Protein AF-0000000083341062 (afdb_homodimer)

Nearest PDB structures (foldseek):
  8xr6-assembly1_q  TM=6.909E-01  e=2.477E+00  Chroomonas placoidea
  6fl9-assembly1_B  TM=4.651E-01  e=2.347E+00  endosymbiont of Tevnia jerichonana (vent Tica)
  8a1g-assembly2_B  TM=2.503E-01  e=4.484E+00  Homo sapiens
  8xr6-assembly1_q  TM=6.766E-01  e=1.825E+00  Chroomonas placoidea
  6fl9-assembly1_B  TM=4.646E-01  e=1.639E+00  endosymbiont of Tevnia jerichonana (vent Tica)

pLDDT: mean 86.74, std 18.32, range [35.36, 98.95]

Radius of gyration: 26.32 Å; Cα contacts (8 Å, |Δi|>4): 308; chains: 2; bounding box: 122×62×76 Å

Organism: NCBI:txid2580412

Solvent-accessible surface area (backbone atoms only — not comparable to full-atom values): 16718 Å² total; per-residue (Å²): 134,85,78,77,78,74,78,76,78,78,79,75,76,75,71,75,74,72,68,75,63,75,76,78,79,83,38,45,75,38,64,28,53,69,67,57,46,50,54,55,51,50,51,53,54,50,49,55,51,32,52,46,40,30,51,50,12,34,77,69,63,34,35,66,49,23,21,66,40,24,46,71,50,7,58,77,48,58,74,70,61,49,72,72,57,55,72,60,50,53,67,70,54,66,49,45,51,58,50,47,18,42,49,28,32,48,47,16,51,42,24,69,76,66,57,45,38,68,58,46,53,52,52,50,49,56,46,48,52,50,54,52,53,50,63,60,45,41,42,83,38,69,52,76,79,76,132,133,85,77,77,78,75,78,77,76,76,78,77,76,74,71,75,75,71,68,75,64,76,76,76,80,82,39,46,75,38,65,28,53,68,65,56,45,50,53,56,51,51,50,52,54,49,48,54,51,32,54,46,40,31,51,51,13,34,77,69,64,33,34,65,49,23,21,66,41,25,46,71,51,6,57,78,47,57,73,71,63,51,71,72,59,56,72,61,51,54,67,69,54,66,48,46,50,56,50,46,17,41,50,28,31,49,46,17,50,43,25,71,74,66,56,45,37,68,58,46,53,51,53,52,49,57,47,48,50,49,55,50,53,48,63,60,45,42,42,84,37,67,52,78,80,77,131

Secondary structure (DSSP, 8-state):
--------------------------SEEEEE-HHHHHHHHHHHHHHHHHHHHHHHHHHTT-HHHHHHHHGGGSGGGGGGS-HHHHHHS-HHHHHHHHHHHHHHHHHHHHHHHT--HHHHHHHHHHHHHHHHHHHHHEEEEEPP---/--------------------------SEEEEE-HHHHHHHHHHHHHHHHHHHHHHHHHHTT-HHHHHHHHGGGSGGGGGGS-HHHHHHS-HHHHHHHHHHHHHHHHHHHHHHHT--HHHHHHHHHHHHHHHHHHHHHEEEEEPP---

Structure (mmCIF, N/CA/C/O backbone):
data_AF-0000000083341062-model_v1
#
loop_
_entity.id
_entity.type
_entity.pdbx_description
1 polymer 'Cytochrome C'
#
loop_
_atom_site.group_PDB
_atom_site.id
_atom_site.type_symbol
_atom_site.label_atom_id
_atom_site.label_alt_id
_atom_site.label_comp_id
_atom_site.label_asym_id
_atom_site.label_entity_id
_atom_site.label_seq_id
_atom_site.pdbx_PDB_ins_code
_atom_site.Cartn_x
_atom_site.Cartn_y
_atom_site.Cartn_z
_atom_site.occupancy
_atom_site.B_iso_or_equiv
_atom_site.auth_seq_id
_atom_site.auth_comp_id
_atom_site.auth_asym_id
_atom_site.auth_atom_id
_atom_site.pdbx_PDB_model_num
ATOM 1 N N . MET A 1 1 ? -61.602 -2.248 48.591 1 35.36 1 MET A N 1
ATOM 2 C CA . MET A 1 1 ? -60.917 -2.496 47.326 1 35.36 1 MET A CA 1
ATOM 3 C C . MET A 1 1 ? -59.828 -1.457 47.084 1 35.36 1 MET A C 1
ATOM 5 O O . MET A 1 1 ? -60.108 -0.358 46.603 1 35.36 1 MET A O 1
ATOM 9 N N . LYS A 1 2 ? -58.868 -1.298 48.105 1 44.92 2 LYS A N 1
ATOM 10 C CA . LYS A 1 2 ? -57.677 -0.453 48.094 1 44.92 2 LYS A CA 1
ATOM 11 C C . LYS A 1 2 ? -56.82 -0.727 46.861 1 44.92 2 LYS A C 1
ATOM 13 O O . LYS A 1 2 ? -56.387 -1.86 46.639 1 44.92 2 LYS A O 1
ATOM 18 N N . GLN A 1 3 ? -57.133 -0.094 45.701 1 47.77 3 GLN A N 1
ATOM 19 C CA . GLN A 1 3 ? -56.419 -0.087 44.429 1 47.77 3 GLN A CA 1
ATOM 20 C C . GLN A 1 3 ? -54.944 0.25 44.628 1 47.77 3 GLN A C 1
ATOM 22 O O . GLN A 1 3 ? -54.606 1.361 45.041 1 47.77 3 GLN A O 1
ATOM 27 N N . SER A 1 4 ? -54.116 -0.632 45.089 1 50.97 4 SER A N 1
ATOM 28 C CA . SER A 1 4 ? -52.662 -0.511 45.136 1 50.97 4 SER A CA 1
ATOM 29 C C . SER A 1 4 ? -52.095 -0.124 43.774 1 50.97 4 SER A C 1
ATOM 31 O O . SER A 1 4 ? -52.311 -0.826 42.784 1 50.97 4 SER A O 1
ATOM 33 N N . ILE A 1 5 ? -51.999 1.129 43.386 1 53 5 ILE A N 1
ATOM 34 C CA . ILE A 1 5 ? -51.347 1.722 42.223 1 53 5 ILE A CA 1
ATOM 35 C C . ILE A 1 5 ? -49.886 1.281 42.17 1 53 5 ILE A C 1
ATOM 37 O O . ILE A 1 5 ? -49.117 1.545 43.097 1 53 5 ILE A O 1
ATOM 41 N N . TYR A 1 6 ? -49.598 0.107 41.66 1 49.79 6 TYR A N 1
ATOM 42 C CA . TYR A 1 6 ? -48.23 -0.312 41.373 1 49.79 6 TYR A CA 1
ATOM 43 C C . TYR A 1 6 ? -47.556 0.653 40.405 1 49.79 6 TYR A C 1
ATOM 45 O O . TYR A 1 6 ? -48.046 0.872 39.295 1 49.79 6 TYR A O 1
ATOM 53 N N . VAL A 1 7 ? -46.908 1.707 40.844 1 49.85 7 VAL A N 1
ATOM 54 C CA . VAL A 1 7 ? -46.044 2.587 40.064 1 49.85 7 VAL A CA 1
ATOM 55 C C . VAL A 1 7 ? -44.988 1.761 39.334 1 49.85 7 VAL A C 1
ATOM 57 O O . VAL A 1 7 ? -44.162 1.099 39.967 1 49.85 7 VAL A O 1
ATOM 60 N N . VAL A 1 8 ? -45.3 1.179 38.192 1 48.79 8 VAL A N 1
ATOM 61 C CA . VAL A 1 8 ? -44.349 0.578 37.263 1 48.79 8 VAL A CA 1
ATOM 62 C C . VAL A 1 8 ? -43.226 1.567 36.961 1 48.79 8 VAL A C 1
ATOM 64 O O . VAL A 1 8 ? -43.467 2.639 36.4 1 48.79 8 VAL A O 1
ATOM 67 N N . LEU A 1 9 ? -42.206 1.657 37.766 1 49.23 9 LEU A N 1
ATOM 68 C CA . LEU A 1 9 ? -40.962 2.36 37.471 1 49.23 9 LEU A CA 1
ATOM 69 C C . LEU A 1 9 ? -40.404 1.933 36.118 1 49.23 9 LEU A C 1
ATOM 71 O O . LEU A 1 9 ? -40.039 0.77 35.931 1 49.23 9 LEU A O 1
ATOM 75 N N . CYS A 1 10 ? -40.832 2.509 35.004 1 49.77 10 CYS A N 1
ATOM 76 C CA . CYS A 1 10 ? -40.224 2.385 33.684 1 49.77 10 CYS A CA 1
ATOM 77 C C . CYS A 1 10 ? -38.737 2.714 33.735 1 49.77 10 CYS A C 1
ATOM 79 O O . CYS A 1 10 ? -38.359 3.871 33.931 1 49.77 10 CYS A O 1
ATOM 81 N N . PHE A 1 11 ? -37.882 1.795 34.264 1 48.41 11 PHE A N 1
ATOM 82 C CA . PHE A 1 11 ? -36.438 1.921 34.109 1 48.41 11 PHE A CA 1
ATOM 83 C C . PHE A 1 11 ? -36.073 2.219 32.659 1 48.41 11 PHE A C 1
ATOM 85 O O . PHE A 1 11 ? -36.201 1.354 31.791 1 48.41 11 PHE A O 1
ATOM 92 N N . LEU A 1 12 ? -36.189 3.49 32.19 1 46.86 12 LEU A N 1
ATOM 93 C CA . LEU A 1 12 ? -35.604 3.95 30.935 1 46.86 12 LEU A CA 1
ATOM 94 C C . LEU A 1 12 ? -34.133 3.558 30.845 1 46.86 12 LEU A C 1
ATOM 96 O O . LEU A 1 12 ? -33.302 4.073 31.596 1 46.86 12 LEU A O 1
ATOM 100 N N . LEU A 1 13 ? -33.763 2.277 30.51 1 48.73 13 LEU A N 1
ATOM 101 C CA . LEU A 1 13 ? -32.415 1.882 30.118 1 48.73 13 LEU A CA 1
ATOM 102 C C . LEU A 1 13 ? -31.827 2.872 29.118 1 48.73 13 LEU A C 1
ATOM 104 O O . LEU A 1 13 ? -32.256 2.924 27.963 1 48.73 13 LEU A O 1
ATOM 108 N N . LEU A 1 14 ? -31.411 4.05 29.606 1 48.53 14 LEU A N 1
ATOM 109 C CA . LEU A 1 14 ? -30.593 4.902 28.751 1 48.53 14 LEU A CA 1
ATOM 110 C C . LEU A 1 14 ? -29.443 4.112 28.136 1 48.53 14 LEU A C 1
ATOM 112 O O . LEU A 1 14 ? -28.556 3.64 28.851 1 48.53 14 LEU A O 1
ATOM 116 N N . VAL A 1 15 ? -29.579 3.451 26.983 1 49.56 15 VAL A N 1
ATOM 117 C CA . VAL A 1 15 ? -28.519 2.883 26.158 1 49.56 15 VAL A CA 1
ATOM 118 C C . VAL A 1 15 ? -27.436 3.931 25.912 1 49.56 15 VAL A C 1
ATOM 120 O O . VAL A 1 15 ? -27.711 4.998 25.358 1 49.56 15 VAL A O 1
ATOM 123 N N . PRO A 1 16 ? -26.396 3.975 26.739 1 49.7 16 PRO A N 1
ATOM 124 C CA . PRO A 1 16 ? -25.32 4.879 26.327 1 49.7 16 PRO A CA 1
ATOM 125 C C . PRO A 1 16 ? -25.004 4.779 24.836 1 49.7 16 PRO A C 1
ATOM 127 O O . PRO A 1 16 ? -24.914 3.675 24.293 1 49.7 16 PRO A O 1
ATOM 130 N N . THR A 1 17 ? -25.436 5.613 24.01 1 44.47 17 THR A N 1
ATOM 131 C CA . THR A 1 17 ? -24.873 5.733 22.67 1 44.47 17 THR A CA 1
ATOM 132 C C . THR A 1 17 ? -23.348 5.737 22.722 1 44.47 17 THR A C 1
ATOM 134 O O . THR A 1 17 ? -22.746 6.594 23.372 1 44.47 17 THR A O 1
ATOM 137 N N . SER A 1 18 ? -22.686 4.611 22.84 1 41.12 18 SER A N 1
ATOM 138 C CA . SER A 1 18 ? -21.25 4.551 22.587 1 41.12 18 SER A CA 1
ATOM 139 C C . SER A 1 18 ? -20.857 5.444 21.415 1 41.12 18 SER A C 1
ATOM 141 O O . SER A 1 18 ? -21.18 5.144 20.264 1 41.12 18 SER A O 1
ATOM 143 N N . GLN A 1 19 ? -20.927 6.672 21.497 1 41.04 19 GLN A N 1
ATOM 144 C CA . GLN A 1 19 ? -20.197 7.396 20.462 1 41.04 19 GLN A CA 1
ATOM 145 C C . GLN A 1 19 ? -18.888 6.693 20.117 1 41.04 19 GLN A C 1
ATOM 147 O O . GLN A 1 19 ? -18.106 6.353 21.007 1 41.04 19 GLN A O 1
ATOM 152 N N . ALA A 1 20 ? -18.918 5.788 19.24 1 41.8 20 ALA A N 1
ATOM 153 C CA . ALA A 1 20 ? -17.657 5.286 18.701 1 41.8 20 ALA A CA 1
ATOM 154 C C . ALA A 1 20 ? -16.574 6.36 18.747 1 41.8 20 ALA A C 1
ATOM 156 O O . ALA A 1 20 ? -16.625 7.334 17.992 1 41.8 20 ALA A O 1
ATOM 157 N N . LEU A 1 21 ? -16.135 6.89 19.9 1 42.81 21 LEU A N 1
ATOM 158 C CA . LEU A 1 21 ? -14.897 7.661 19.932 1 42.81 21 LEU A CA 1
ATOM 159 C C . LEU A 1 21 ? -13.944 7.205 18.832 1 42.81 21 LEU A C 1
ATOM 161 O O . LEU A 1 21 ? -13.839 6.009 18.552 1 42.81 21 LEU A O 1
ATOM 165 N N . ALA A 1 22 ? -13.893 7.883 17.807 1 48.5 22 ALA A N 1
ATOM 166 C CA . ALA A 1 22 ? -12.875 7.647 16.787 1 48.5 22 ALA A CA 1
ATOM 167 C C . ALA A 1 22 ? -11.631 7.002 17.392 1 48.5 22 ALA A C 1
ATOM 169 O O . ALA A 1 22 ? -11.069 7.514 18.363 1 48.5 22 ALA A O 1
ATOM 170 N N . GLU A 1 23 ? -11.528 5.746 17.599 1 57.11 23 GLU A N 1
ATOM 171 C CA . GLU A 1 23 ? -10.394 5.025 18.17 1 57.11 23 GLU A CA 1
ATOM 172 C C . GLU A 1 23 ? -9.084 5.766 17.915 1 57.11 23 GLU A C 1
ATOM 174 O O . GLU A 1 23 ? -8.812 6.185 16.788 1 57.11 23 GLU A O 1
ATOM 179 N N . GLN A 1 24 ? -8.425 6.373 18.934 1 74.81 24 GLN A N 1
ATOM 180 C CA . GLN A 1 24 ? -7.128 7.041 18.952 1 74.81 24 GLN A CA 1
ATOM 181 C C . GLN A 1 24 ? -6.083 6.236 18.184 1 74.81 24 GLN A C 1
ATOM 183 O O . GLN A 1 24 ? -5.988 5.018 18.347 1 74.81 24 GLN A O 1
ATOM 188 N N . ASP A 1 25 ? -5.492 6.755 17.094 1 88.02 25 ASP A N 1
ATOM 189 C CA . ASP A 1 25 ? -4.387 6.149 16.358 1 88.02 25 ASP A CA 1
ATOM 190 C C . ASP A 1 25 ? -3.231 5.8 17.293 1 88.02 25 ASP A C 1
ATOM 192 O O . ASP A 1 25 ? -2.517 6.687 17.764 1 88.02 25 ASP A O 1
ATOM 196 N N . GLU A 1 26 ? -3.059 4.557 17.68 1 91.22 26 GLU A N 1
ATOM 197 C CA . GLU A 1 26 ? -2.103 4.083 18.676 1 91.22 26 GLU A CA 1
ATOM 198 C C . GLU A 1 26 ? -0.708 3.935 18.077 1 91.22 26 GLU A C 1
ATOM 200 O O . GLU A 1 26 ? 0.248 3.615 18.787 1 91.22 26 GLU A O 1
ATOM 205 N N . ARG A 1 27 ? -0.577 4.28 16.839 1 95.78 27 ARG A N 1
ATOM 206 C CA . ARG A 1 27 ? 0.733 4.179 16.204 1 95.78 27 ARG A CA 1
ATOM 207 C C . ARG A 1 27 ? 1.679 5.256 16.724 1 95.78 27 ARG A C 1
ATOM 209 O O . ARG A 1 27 ? 1.241 6.347 17.096 1 95.78 27 ARG A O 1
ATOM 216 N N . GLN A 1 28 ? 3 4.933 16.799 1 96.11 28 GLN A N 1
ATOM 217 C CA . GLN A 1 28 ? 4.027 5.87 17.242 1 96.11 28 GLN A CA 1
ATOM 218 C C . GLN A 1 28 ? 4.28 6.946 16.19 1 96.11 28 GLN A C 1
ATOM 220 O O . GLN A 1 28 ? 4.607 6.635 15.043 1 96.11 28 GLN A O 1
ATOM 225 N N . PRO A 1 29 ? 4.18 8.189 16.603 1 94.78 29 PRO A N 1
ATOM 226 C CA . PRO A 1 29 ? 4.514 9.247 15.647 1 94.78 29 PRO A CA 1
ATOM 227 C C . PRO A 1 29 ? 6.019 9.397 15.434 1 94.78 29 PRO A C 1
ATOM 229 O O . PRO A 1 29 ? 6.795 9.281 16.386 1 94.78 29 PRO A O 1
ATOM 232 N N . ILE A 1 30 ? 6.419 9.514 14.271 1 95.91 30 ILE A N 1
ATOM 233 C CA . ILE A 1 30 ? 7.76 9.942 13.889 1 95.91 30 ILE A CA 1
ATOM 234 C C . ILE A 1 30 ? 7.709 11.361 13.327 1 95.91 30 ILE A C 1
ATOM 236 O O . ILE A 1 30 ? 7.083 11.604 12.292 1 95.91 30 ILE A O 1
ATOM 240 N N . TYR A 1 31 ? 8.373 12.27 14.035 1 95.31 31 TYR A N 1
ATOM 241 C CA . TYR A 1 31 ? 8.331 13.67 13.629 1 95.31 31 TYR A CA 1
ATOM 242 C C . TYR A 1 31 ? 9.454 13.989 12.649 1 95.31 31 TYR A C 1
ATOM 244 O O . TYR A 1 31 ? 10.629 13.759 12.946 1 95.31 31 TYR A O 1
ATOM 252 N N . LEU A 1 32 ? 9.059 14.459 11.515 1 94.52 32 LEU A N 1
ATOM 253 C CA . LEU A 1 32 ? 9.971 14.786 10.424 1 94.52 32 LEU A CA 1
ATOM 254 C C . LEU A 1 32 ? 9.698 16.187 9.888 1 94.52 32 LEU A C 1
ATOM 256 O O . LEU A 1 32 ? 8.631 16.754 10.137 1 94.52 32 LEU A O 1
ATOM 260 N N . THR A 1 33 ? 10.76 16.707 9.21 1 91.75 33 THR A N 1
ATOM 261 C CA . THR A 1 33 ? 10.46 17.901 8.428 1 91.75 33 THR A CA 1
ATOM 262 C C . THR A 1 33 ? 9.518 17.57 7.274 1 91.75 33 THR A C 1
ATOM 264 O O . THR A 1 33 ? 9.337 16.4 6.93 1 91.75 33 THR A O 1
ATOM 267 N N . GLU A 1 34 ? 8.893 18.558 6.736 1 90.56 34 GLU A N 1
ATOM 268 C CA . GLU A 1 34 ? 8.011 18.348 5.592 1 90.56 34 GLU A CA 1
ATOM 269 C C . GLU A 1 34 ? 8.744 17.653 4.448 1 90.56 34 GLU A C 1
ATOM 271 O O . GLU A 1 34 ? 8.19 16.765 3.798 1 90.56 34 GLU A O 1
ATOM 276 N N . GLN A 1 35 ? 9.99 18.046 4.265 1 90.12 35 GLN A N 1
ATOM 277 C CA . GLN A 1 35 ? 10.773 17.485 3.169 1 90.12 35 GLN A CA 1
ATOM 278 C C . GLN A 1 35 ? 11.122 16.023 3.435 1 90.12 35 GLN A C 1
ATOM 280 O O . GLN A 1 35 ? 11.022 15.183 2.539 1 90.12 35 GLN A O 1
ATOM 285 N N . GLU A 1 36 ? 11.52 15.718 4.62 1 91.44 36 GLU A N 1
ATOM 286 C CA . GLU A 1 36 ? 11.846 14.342 4.985 1 91.44 36 GLU A CA 1
ATOM 287 C C . GLU A 1 36 ? 10.628 13.432 4.851 1 91.44 36 GLU A C 1
ATOM 289 O O . GLU A 1 36 ? 10.732 12.32 4.33 1 91.44 36 GLU A O 1
ATOM 294 N N . ARG A 1 37 ? 9.543 13.886 5.329 1 93.12 37 ARG A N 1
ATOM 295 C CA . ARG A 1 37 ? 8.299 13.128 5.235 1 93.12 37 ARG A CA 1
ATOM 296 C C . ARG A 1 37 ? 7.93 12.859 3.78 1 93.12 37 ARG A C 1
ATOM 298 O O . ARG A 1 37 ? 7.509 11.753 3.436 1 93.12 37 ARG A O 1
ATOM 305 N N . ALA A 1 38 ? 8.088 13.882 2.966 1 91.49 38 ALA A N 1
ATOM 306 C CA . ALA A 1 38 ? 7.771 13.74 1.547 1 91.49 38 ALA A CA 1
ATOM 307 C C . ALA A 1 38 ? 8.639 12.667 0.897 1 91.49 38 ALA A C 1
ATOM 309 O O . ALA A 1 38 ? 8.162 11.899 0.058 1 91.49 38 ALA A O 1
ATOM 310 N N . VAL A 1 39 ? 9.871 12.61 1.279 1 91.5 39 VAL A N 1
ATOM 311 C CA . VAL A 1 39 ? 10.801 11.637 0.714 1 91.5 39 VAL A CA 1
ATOM 312 C C . VAL A 1 39 ? 10.367 10.224 1.098 1 91.5 39 VAL A C 1
ATOM 314 O O . VAL A 1 39 ? 10.31 9.333 0.248 1 91.5 39 VAL A O 1
ATOM 317 N N . VAL A 1 40 ? 10.028 9.988 2.349 1 93.04 40 VAL A N 1
ATOM 318 C CA . VAL A 1 40 ? 9.629 8.668 2.828 1 93.04 40 VAL A CA 1
ATOM 319 C C . VAL A 1 40 ? 8.315 8.254 2.17 1 93.04 40 VAL A C 1
ATOM 321 O O . VAL A 1 40 ? 8.172 7.117 1.716 1 93.04 40 VAL A O 1
ATOM 324 N N . LEU A 1 41 ? 7.392 9.226 2.06 1 94.67 41 LEU A N 1
ATOM 325 C CA . LEU A 1 41 ? 6.095 8.913 1.47 1 94.67 41 LEU A CA 1
ATOM 326 C C . LEU A 1 41 ? 6.232 8.617 -0.019 1 94.67 41 LEU A C 1
ATOM 328 O O . LEU A 1 41 ? 5.513 7.771 -0.557 1 94.67 41 LEU A O 1
ATOM 332 N N . ALA A 1 42 ? 7.108 9.274 -0.671 1 93.8 42 ALA A N 1
ATOM 333 C CA . ALA A 1 42 ? 7.352 8.985 -2.082 1 93.8 42 ALA A CA 1
ATOM 334 C C . ALA A 1 42 ? 7.883 7.566 -2.267 1 93.8 42 ALA A C 1
ATOM 336 O O . ALA A 1 42 ? 7.518 6.88 -3.224 1 93.8 42 ALA A O 1
ATOM 337 N N . GLU A 1 43 ? 8.749 7.182 -1.39 1 94.17 43 GLU A N 1
ATOM 338 C CA . GLU A 1 43 ? 9.265 5.818 -1.458 1 94.17 43 GLU A CA 1
ATOM 339 C C . GLU A 1 43 ? 8.151 4.796 -1.254 1 94.17 43 GLU A C 1
ATOM 341 O O . GLU A 1 43 ? 8.115 3.766 -1.931 1 94.17 43 GLU A O 1
ATOM 346 N N . MET A 1 44 ? 7.198 5.077 -0.335 1 96.34 44 MET A N 1
ATOM 347 C CA . MET A 1 44 ? 6.084 4.171 -0.072 1 96.34 44 MET A CA 1
ATOM 348 C C . MET A 1 44 ? 5.191 4.034 -1.3 1 96.34 44 MET A C 1
ATOM 350 O O . MET A 1 44 ? 4.722 2.939 -1.613 1 96.34 44 MET A O 1
ATOM 354 N N . ARG A 1 45 ? 4.99 5.126 -1.962 1 97 45 ARG A N 1
ATOM 355 C CA . ARG A 1 45 ? 4.209 5.083 -3.194 1 97 45 ARG A CA 1
ATOM 356 C C . ARG A 1 45 ? 4.936 4.289 -4.275 1 97 45 ARG A C 1
ATOM 358 O O . ARG A 1 45 ? 4.311 3.541 -5.029 1 97 45 ARG A O 1
ATOM 365 N N . ASN A 1 46 ? 6.23 4.532 -4.38 1 96.89 46 ASN A N 1
ATOM 366 C CA . ASN A 1 46 ? 7.018 3.744 -5.322 1 96.89 46 ASN A CA 1
ATOM 367 C C . ASN A 1 46 ? 6.936 2.252 -5.011 1 96.89 46 ASN A C 1
ATOM 369 O O . ASN A 1 46 ? 6.806 1.431 -5.92 1 96.89 46 ASN A O 1
ATOM 373 N N . PHE A 1 47 ? 6.994 1.877 -3.684 1 98.13 47 PHE A N 1
ATOM 374 C CA . PHE A 1 47 ? 6.883 0.479 -3.285 1 98.13 47 PHE A CA 1
ATOM 375 C C . PHE A 1 47 ? 5.553 -0.11 -3.741 1 98.13 47 PHE A C 1
ATOM 377 O O . PHE A 1 47 ? 5.498 -1.256 -4.192 1 98.13 47 PHE A O 1
ATOM 384 N N . LEU A 1 48 ? 4.473 0.621 -3.607 1 98.43 48 LEU A N 1
ATOM 385 C CA . LEU A 1 48 ? 3.174 0.141 -4.065 1 98.43 48 LEU A CA 1
ATOM 386 C C . LEU A 1 48 ? 3.216 -0.21 -5.548 1 98.43 48 LEU A C 1
ATOM 388 O O . LEU A 1 48 ? 2.733 -1.27 -5.954 1 98.43 48 LEU A O 1
ATOM 392 N N . GLU A 1 49 ? 3.848 0.597 -6.365 1 98.72 49 GLU A N 1
ATOM 393 C CA . GLU A 1 49 ? 3.966 0.344 -7.798 1 98.72 49 GLU A CA 1
ATOM 394 C C . GLU A 1 49 ? 4.849 -0.87 -8.073 1 98.72 49 GLU A C 1
ATOM 396 O O . GLU A 1 49 ? 4.543 -1.681 -8.95 1 98.72 49 GLU A O 1
ATOM 401 N N . VAL A 1 50 ? 5.898 -0.944 -7.36 1 98.84 50 VAL A N 1
ATOM 402 C CA . VAL A 1 50 ? 6.842 -2.042 -7.542 1 98.84 50 VAL A CA 1
ATOM 403 C C . VAL A 1 50 ? 6.165 -3.368 -7.202 1 98.84 50 VAL A C 1
ATOM 405 O O . VAL A 1 50 ? 6.308 -4.351 -7.933 1 98.84 50 VAL A O 1
ATOM 408 N N . VAL A 1 51 ? 5.396 -3.421 -6.091 1 98.92 51 VAL A N 1
ATOM 409 C CA . VAL A 1 51 ? 4.681 -4.629 -5.693 1 98.92 51 VAL A CA 1
ATOM 410 C C . VAL A 1 51 ? 3.737 -5.062 -6.813 1 98.92 51 VAL A C 1
ATOM 412 O O . VAL A 1 51 ? 3.715 -6.234 -7.196 1 98.92 51 VAL A O 1
ATOM 415 N N . GLN A 1 52 ? 3.023 -4.121 -7.355 1 98.87 52 GLN A N 1
ATOM 416 C CA . GLN A 1 52 ? 2.089 -4.428 -8.433 1 98.87 52 GLN A CA 1
ATOM 417 C C . GLN A 1 52 ? 2.824 -4.931 -9.671 1 98.87 52 GLN A C 1
ATOM 419 O O . GLN A 1 52 ? 2.376 -5.876 -10.325 1 98.87 52 GLN A O 1
ATOM 424 N N . GLN A 1 53 ? 3.927 -4.377 -10.022 1 98.92 53 GLN A N 1
ATOM 425 C CA . GLN A 1 53 ? 4.67 -4.748 -11.222 1 98.92 53 GLN A CA 1
ATOM 426 C C . GLN A 1 53 ? 5.319 -6.12 -11.065 1 98.92 53 GLN A C 1
ATOM 428 O O . GLN A 1 53 ? 5.4 -6.887 -12.026 1 98.92 53 GLN A O 1
ATOM 433 N N . ILE A 1 54 ? 5.786 -6.367 -9.894 1 98.95 54 ILE A N 1
ATOM 434 C CA . ILE A 1 54 ? 6.347 -7.688 -9.634 1 98.95 54 ILE A CA 1
ATOM 435 C C . ILE A 1 54 ? 5.251 -8.745 -9.743 1 98.95 54 ILE A C 1
ATOM 437 O O . ILE A 1 54 ? 5.45 -9.794 -10.36 1 98.95 54 ILE A O 1
ATOM 441 N N . MET A 1 55 ? 4.127 -8.479 -9.135 1 98.86 55 MET A N 1
ATOM 442 C CA . MET A 1 55 ? 3.007 -9.411 -9.227 1 98.86 55 MET A CA 1
ATOM 443 C C . MET A 1 55 ? 2.605 -9.636 -10.681 1 98.86 55 MET A C 1
ATOM 445 O O . MET A 1 55 ? 2.403 -10.775 -11.105 1 98.86 55 MET A O 1
ATOM 449 N N . GLN A 1 56 ? 2.554 -8.558 -11.452 1 98.86 56 GLN A N 1
ATOM 450 C CA . GLN A 1 56 ? 2.207 -8.668 -12.865 1 98.86 56 GLN A CA 1
ATOM 451 C C . GLN A 1 56 ? 3.207 -9.547 -13.61 1 98.86 56 GLN A C 1
ATOM 453 O O . GLN A 1 56 ? 2.816 -10.416 -14.392 1 98.86 56 GLN A O 1
ATOM 458 N N . GLY A 1 57 ? 4.443 -9.253 -13.399 1 98.9 57 GLY A N 1
ATOM 459 C CA . GLY A 1 57 ? 5.471 -10.058 -14.039 1 98.9 57 GLY A CA 1
ATOM 460 C C . GLY A 1 57 ? 5.381 -11.531 -13.686 1 98.9 57 GLY A C 1
ATOM 461 O O . GLY A 1 57 ? 5.531 -12.393 -14.554 1 98.9 57 GLY A O 1
ATOM 462 N N . ALA A 1 58 ? 5.11 -11.814 -12.406 1 98.84 58 ALA A N 1
ATOM 463 C CA . ALA A 1 58 ? 5.008 -13.202 -11.961 1 98.84 58 ALA A CA 1
ATOM 464 C C . ALA A 1 58 ? 3.786 -13.885 -12.569 1 98.84 58 ALA A C 1
ATOM 466 O O . ALA A 1 58 ? 3.867 -15.029 -13.021 1 98.84 58 ALA A O 1
ATOM 467 N N . ILE A 1 59 ? 2.658 -13.217 -12.622 1 98.45 59 ILE A N 1
ATOM 468 C CA . ILE A 1 59 ? 1.408 -13.751 -13.152 1 98.45 59 ILE A CA 1
ATOM 469 C C . ILE A 1 59 ? 1.57 -14.068 -14.637 1 98.45 59 ILE A C 1
ATOM 471 O O . ILE A 1 59 ? 1.088 -15.097 -15.114 1 98.45 59 ILE A O 1
ATOM 475 N N . THR A 1 60 ? 2.323 -13.224 -15.326 1 98.43 60 THR A N 1
ATOM 476 C CA . THR A 1 60 ? 2.468 -13.39 -16.768 1 98.43 60 THR A CA 1
ATOM 477 C C . THR A 1 60 ? 3.76 -14.131 -17.1 1 98.43 60 THR A C 1
ATOM 479 O O . THR A 1 60 ? 4.141 -14.232 -18.268 1 98.43 60 THR A O 1
ATOM 482 N N . GLU A 1 61 ? 4.497 -14.486 -16.112 1 98.34 61 GLU A N 1
ATOM 483 C CA . GLU A 1 61 ? 5.752 -15.224 -16.228 1 98.34 61 GLU A CA 1
ATOM 484 C C . GLU A 1 61 ? 6.803 -14.41 -16.976 1 98.34 61 GLU A C 1
ATOM 486 O O . GLU A 1 61 ? 7.597 -14.963 -17.74 1 98.34 61 GLU A O 1
ATOM 491 N N . ASP A 1 62 ? 6.718 -13.149 -16.909 1 98.75 62 ASP A N 1
ATOM 492 C CA . ASP A 1 62 ? 7.727 -12.224 -17.413 1 98.75 62 ASP A CA 1
ATOM 493 C C . ASP A 1 62 ? 8.733 -11.86 -16.323 1 98.75 62 ASP A C 1
ATOM 495 O O . ASP A 1 62 ? 8.619 -10.809 -15.691 1 98.75 62 ASP A O 1
ATOM 499 N N . MET A 1 63 ? 9.738 -12.724 -16.214 1 98.77 63 MET A N 1
ATOM 500 C CA . MET A 1 63 ? 10.665 -12.567 -15.097 1 98.77 63 MET A CA 1
ATOM 501 C C . MET A 1 63 ? 11.609 -11.393 -15.334 1 98.77 63 MET A C 1
ATOM 503 O O . MET A 1 63 ? 12.218 -10.88 -14.393 1 98.77 63 MET A O 1
ATOM 507 N N . GLN A 1 64 ? 11.77 -10.963 -16.559 1 98.84 64 GLN A N 1
ATOM 508 C CA . GLN A 1 64 ? 12.503 -9.728 -16.816 1 98.84 64 GLN A CA 1
ATOM 509 C C . GLN A 1 64 ? 11.775 -8.523 -16.228 1 98.84 64 GLN A C 1
ATOM 511 O O . GLN A 1 64 ? 12.407 -7.608 -15.695 1 98.84 64 GLN A O 1
ATOM 516 N N . GLN A 1 65 ? 10.484 -8.467 -16.354 1 98.88 65 GLN A N 1
ATOM 517 C CA . GLN A 1 65 ? 9.696 -7.408 -15.734 1 98.88 65 GLN A CA 1
ATOM 518 C C . GLN A 1 65 ? 9.872 -7.406 -14.218 1 98.88 65 GLN A C 1
ATOM 520 O O . GLN A 1 65 ? 9.971 -6.344 -13.6 1 98.88 65 GLN A O 1
ATOM 525 N N . VAL A 1 66 ? 9.879 -8.62 -13.634 1 98.93 66 VAL A N 1
ATOM 526 C CA . VAL A 1 66 ? 10.074 -8.736 -12.193 1 98.93 66 VAL A CA 1
ATOM 527 C C . VAL A 1 66 ? 11.41 -8.11 -11.8 1 98.93 66 VAL A C 1
ATOM 529 O O . VAL A 1 66 ? 11.471 -7.283 -10.886 1 98.93 66 VAL A O 1
ATOM 532 N N . GLU A 1 67 ? 12.441 -8.481 -12.501 1 98.89 67 GLU A N 1
ATOM 533 C CA . GLU A 1 67 ? 13.765 -7.947 -12.195 1 98.89 67 GLU A CA 1
ATOM 534 C C . GLU A 1 67 ? 13.802 -6.432 -12.368 1 98.89 67 GLU A C 1
ATOM 536 O O . GLU A 1 67 ? 14.308 -5.715 -11.502 1 98.89 67 GLU A O 1
ATOM 541 N N . ASN A 1 68 ? 13.289 -5.947 -13.478 1 98.76 68 ASN A N 1
ATOM 542 C CA . ASN A 1 68 ? 13.307 -4.522 -13.795 1 98.76 68 ASN A CA 1
ATOM 543 C C . ASN A 1 68 ? 12.569 -3.704 -12.74 1 98.76 68 ASN A C 1
ATOM 545 O O . ASN A 1 68 ? 12.945 -2.565 -12.457 1 98.76 68 ASN A O 1
ATOM 549 N N . ALA A 1 69 ? 11.547 -4.294 -12.203 1 98.83 69 ALA A N 1
ATOM 550 C CA . ALA A 1 69 ? 10.764 -3.595 -11.187 1 98.83 69 ALA A CA 1
ATOM 551 C C . ALA A 1 69 ? 11.484 -3.6 -9.841 1 98.83 69 ALA A C 1
ATOM 553 O O . ALA A 1 69 ? 11.504 -2.588 -9.137 1 98.83 69 ALA A O 1
ATOM 554 N N . ALA A 1 70 ? 12.071 -4.726 -9.479 1 98.83 70 ALA A N 1
ATOM 555 C CA . ALA A 1 70 ? 12.582 -4.932 -8.126 1 98.83 70 ALA A CA 1
ATOM 556 C C . ALA A 1 70 ? 13.978 -4.338 -7.97 1 98.83 70 ALA A C 1
ATOM 558 O O . ALA A 1 70 ? 14.327 -3.827 -6.904 1 98.83 70 ALA A O 1
ATOM 559 N N . ARG A 1 71 ? 14.771 -4.331 -8.962 1 98.56 71 ARG A N 1
ATOM 560 C CA . ARG A 1 71 ? 16.187 -3.99 -8.872 1 98.56 71 ARG A CA 1
ATOM 561 C C . ARG A 1 71 ? 16.376 -2.543 -8.432 1 98.56 71 ARG A C 1
ATOM 563 O O . ARG A 1 71 ? 17.174 -2.26 -7.536 1 98.56 71 ARG A O 1
ATOM 570 N N . PRO A 1 72 ? 15.633 -1.583 -8.975 1 97.57 72 PRO A N 1
ATOM 571 C CA . PRO A 1 72 ? 15.887 -0.185 -8.622 1 97.57 72 PRO A CA 1
ATOM 572 C C . PRO A 1 72 ? 15.567 0.123 -7.161 1 97.57 72 PRO A C 1
ATOM 574 O O . PRO A 1 72 ? 16.01 1.145 -6.631 1 97.57 72 PRO A O 1
ATOM 577 N N . VAL A 1 73 ? 14.812 -0.746 -6.525 1 97.21 73 VAL A N 1
ATOM 578 C CA . VAL A 1 73 ? 14.449 -0.467 -5.139 1 97.21 73 VAL A CA 1
ATOM 579 C C . VAL A 1 73 ? 15.191 -1.423 -4.208 1 97.21 73 VAL A C 1
ATOM 581 O O . VAL A 1 73 ? 14.851 -1.539 -3.028 1 97.21 73 VAL A O 1
ATOM 584 N N . GLY A 1 74 ? 16.155 -2.098 -4.714 1 95.94 74 GLY A N 1
ATOM 585 C CA . GLY A 1 74 ? 17.01 -2.953 -3.906 1 95.94 74 GLY A CA 1
ATOM 586 C C . GLY A 1 74 ? 17.867 -2.18 -2.921 1 95.94 74 GLY A C 1
ATOM 587 O O . GLY A 1 74 ? 17.541 -1.046 -2.564 1 95.94 74 GLY A O 1
ATOM 588 N N . LEU A 1 75 ? 18.901 -2.778 -2.443 1 90.32 75 LEU A N 1
ATOM 589 C CA . LEU A 1 75 ? 19.75 -2.241 -1.385 1 90.32 75 LEU A CA 1
ATOM 590 C C . LEU A 1 75 ? 20.369 -0.913 -1.807 1 90.32 75 LEU A C 1
ATOM 592 O O . LEU A 1 75 ? 20.549 -0.017 -0.98 1 90.32 75 LEU A O 1
ATOM 596 N N . ALA A 1 76 ? 20.639 -0.775 -3.075 1 86.35 76 ALA A N 1
ATOM 597 C CA . ALA A 1 76 ? 21.29 0.435 -3.57 1 86.35 76 ALA A CA 1
ATOM 598 C C . ALA A 1 76 ? 20.39 1.654 -3.394 1 86.35 76 ALA A C 1
ATOM 600 O O . ALA A 1 76 ? 20.875 2.784 -3.3 1 86.35 76 ALA A O 1
ATOM 601 N N . ALA A 1 77 ? 19.143 1.49 -3.326 1 86.66 77 ALA A N 1
ATOM 602 C CA . ALA A 1 77 ? 18.188 2.589 -3.207 1 86.66 77 ALA A CA 1
ATOM 603 C C . ALA A 1 77 ? 18.163 3.141 -1.785 1 86.66 77 ALA A C 1
ATOM 605 O O . ALA A 1 77 ? 17.646 4.235 -1.546 1 86.66 77 ALA A O 1
ATOM 606 N N . MET A 1 78 ? 18.696 2.45 -0.787 1 83.09 78 MET A N 1
ATOM 607 C CA . MET A 1 78 ? 18.721 2.908 0.599 1 83.09 78 MET A CA 1
ATOM 608 C C . MET A 1 78 ? 19.673 4.087 0.766 1 83.09 78 MET A C 1
ATOM 610 O O . MET A 1 78 ? 19.564 4.846 1.731 1 83.09 78 MET A O 1
ATOM 614 N N . GLN A 1 79 ? 20.549 4.168 -0.127 1 72.74 79 GLN A N 1
ATOM 615 C CA . GLN A 1 79 ? 21.564 5.213 -0.044 1 72.74 79 GLN A CA 1
ATOM 616 C C . GLN A 1 79 ? 20.943 6.597 -0.206 1 72.74 79 GLN A C 1
ATOM 618 O O . GLN A 1 79 ? 21.575 7.608 0.108 1 72.74 79 GLN A O 1
ATOM 623 N N . GLY A 1 80 ? 19.693 6.6 -0.397 1 66.88 80 GLY A N 1
ATOM 624 C CA . GLY A 1 80 ? 19.054 7.89 -0.607 1 66.88 80 GLY A CA 1
ATOM 625 C C . GLY A 1 80 ? 18.515 8.503 0.671 1 66.88 80 GLY A C 1
ATOM 626 O O . GLY A 1 80 ? 18.183 9.69 0.704 1 66.88 80 GLY A O 1
ATOM 627 N N . MET A 1 81 ? 18.519 7.718 1.753 1 77.35 81 MET A N 1
ATOM 628 C CA . MET A 1 81 ? 18.073 8.304 3.014 1 77.35 81 MET A CA 1
ATOM 629 C C . MET A 1 81 ? 19.211 9.057 3.696 1 77.35 81 MET A C 1
ATOM 631 O O . MET A 1 81 ? 20.279 8.492 3.936 1 77.35 81 MET A O 1
ATOM 635 N N . SER A 1 82 ? 19.042 10.316 3.934 1 83.8 82 SER A N 1
ATOM 636 C CA . SER A 1 82 ? 20.069 11.142 4.56 1 83.8 82 SER A CA 1
ATOM 637 C C . SER A 1 82 ? 20.375 10.664 5.976 1 83.8 82 SER A C 1
ATOM 639 O O . SER A 1 82 ? 19.536 10.027 6.617 1 83.8 82 SER A O 1
ATOM 641 N N . GLN A 1 83 ? 21.58 11.002 6.421 1 87.71 83 GLN A N 1
ATOM 642 C CA . GLN A 1 83 ? 21.975 10.676 7.788 1 87.71 83 GLN A CA 1
ATOM 643 C C . GLN A 1 83 ? 21.066 11.364 8.802 1 87.71 83 GLN A C 1
ATOM 645 O O . GLN A 1 83 ? 20.739 10.787 9.841 1 87.71 83 GLN A O 1
ATOM 650 N N . GLU A 1 84 ? 20.673 12.531 8.485 1 89.97 84 GLU A N 1
ATOM 651 C CA . GLU A 1 84 ? 19.801 13.303 9.366 1 89.97 84 GLU A CA 1
ATOM 652 C C . GLU A 1 84 ? 18.455 12.61 9.554 1 89.97 84 GLU A C 1
ATOM 654 O O . GLU A 1 84 ? 17.939 12.536 10.671 1 89.97 84 GLU A O 1
ATOM 659 N N . LEU A 1 85 ? 17.96 12.083 8.493 1 90.19 85 LEU A N 1
ATOM 660 C CA . LEU A 1 85 ? 16.692 11.365 8.56 1 90.19 85 LEU A CA 1
ATOM 661 C C . LEU A 1 85 ? 16.84 10.073 9.357 1 90.19 85 LEU A C 1
ATOM 663 O O . LEU A 1 85 ? 15.991 9.753 10.192 1 90.19 85 LEU A O 1
ATOM 667 N N . GLN A 1 86 ? 17.929 9.417 9.184 1 90.2 86 GLN A N 1
ATOM 668 C CA . GLN A 1 86 ? 18.156 8.15 9.871 1 90.2 86 GLN A CA 1
ATOM 669 C C . GLN A 1 86 ? 18.174 8.339 11.385 1 90.2 86 GLN A C 1
ATOM 671 O O . GLN A 1 86 ? 17.678 7.49 12.128 1 90.2 86 GLN A O 1
ATOM 676 N N . LYS A 1 87 ? 18.645 9.438 11.794 1 91.92 87 LYS A N 1
ATOM 677 C CA . LYS A 1 87 ? 18.773 9.721 13.221 1 91.92 87 LYS A CA 1
ATOM 678 C C . LYS A 1 87 ? 17.406 9.923 13.867 1 91.92 87 LYS A C 1
ATOM 680 O O . LYS A 1 87 ? 17.262 9.789 15.084 1 91.92 87 LYS A O 1
ATOM 685 N N . LYS A 1 88 ? 16.464 10.205 13.127 1 92.1 88 LYS A N 1
ATOM 686 C CA . LYS A 1 88 ? 15.135 10.502 13.652 1 92.1 88 LYS A CA 1
ATOM 687 C C . LYS A 1 88 ? 14.263 9.25 13.683 1 92.1 88 LYS A C 1
ATOM 689 O O . LYS A 1 88 ? 13.155 9.271 14.221 1 92.1 88 LYS A O 1
ATOM 694 N N . LEU A 1 89 ? 14.749 8.176 13.081 1 92.72 89 LEU A N 1
ATOM 695 C CA . LEU A 1 89 ? 13.946 6.968 12.931 1 92.72 89 LEU A CA 1
ATOM 696 C C . LEU A 1 89 ? 14.226 5.985 14.063 1 92.72 89 LEU A C 1
ATOM 698 O O . LEU A 1 89 ? 15.377 5.813 14.471 1 92.72 89 LEU A O 1
ATOM 702 N N . PRO A 1 90 ? 13.145 5.376 14.604 1 94.11 90 PRO A N 1
ATOM 703 C CA . PRO A 1 90 ? 13.355 4.372 15.65 1 94.11 90 PRO A CA 1
ATOM 704 C C . PRO A 1 90 ? 14.056 3.118 15.133 1 94.11 90 PRO A C 1
ATOM 706 O O . PRO A 1 90 ? 14.011 2.831 13.934 1 94.11 90 PRO A O 1
ATOM 709 N N . ASP A 1 91 ? 14.537 2.286 16.016 1 91.45 91 ASP A N 1
ATOM 710 C CA . ASP A 1 91 ? 15.364 1.133 15.674 1 91.45 91 ASP A CA 1
ATOM 711 C C . ASP A 1 91 ? 14.59 0.14 14.81 1 91.45 91 ASP A C 1
ATOM 713 O O . ASP A 1 91 ? 15.108 -0.353 13.806 1 91.45 91 ASP A O 1
ATOM 717 N N . PRO A 1 92 ? 13.362 -0.152 15.184 1 89.43 92 PRO A N 1
ATOM 718 C CA . PRO A 1 92 ? 12.669 -1.123 14.335 1 89.43 92 PRO A CA 1
ATOM 719 C C . PRO A 1 92 ? 12.446 -0.611 12.914 1 89.43 92 PRO A C 1
ATOM 721 O O . PRO A 1 92 ? 12.454 -1.396 11.962 1 89.43 92 PRO A O 1
ATOM 724 N N . PHE A 1 93 ? 12.283 0.686 12.812 1 90.6 93 PHE A N 1
ATOM 725 C CA . PHE A 1 93 ? 12.209 1.285 11.485 1 90.6 93 PHE A CA 1
ATOM 726 C C . PHE A 1 93 ? 13.505 1.059 10.716 1 90.6 93 PHE A C 1
ATOM 728 O O . PHE A 1 93 ? 13.48 0.639 9.557 1 90.6 93 PHE A O 1
ATOM 735 N N . LEU A 1 94 ? 14.609 1.211 11.368 1 89.66 94 LEU A N 1
ATOM 736 C CA . LEU A 1 94 ? 15.93 1.091 10.762 1 89.66 94 LEU A CA 1
ATOM 737 C C . LEU A 1 94 ? 16.268 -0.368 10.477 1 89.66 94 LEU A C 1
ATOM 739 O O . LEU A 1 94 ? 17.2 -0.659 9.725 1 89.66 94 LEU A O 1
ATOM 743 N N . SER A 1 95 ? 15.525 -1.224 11.059 1 90.62 95 SER A N 1
ATOM 744 C CA . SER A 1 95 ? 15.721 -2.641 10.772 1 90.62 95 SER A CA 1
ATOM 745 C C . SER A 1 95 ? 14.836 -3.099 9.617 1 90.62 95 SER A C 1
ATOM 747 O O . SER A 1 95 ? 15.309 -3.761 8.691 1 90.62 95 SER A O 1
ATOM 749 N N . MET A 1 96 ? 13.568 -2.703 9.596 1 92.78 96 MET A N 1
ATOM 750 C CA . MET A 1 96 ? 12.613 -3.149 8.586 1 92.78 96 MET A CA 1
ATOM 751 C C . MET A 1 96 ? 12.892 -2.483 7.242 1 92.78 96 MET A C 1
ATOM 753 O O . MET A 1 96 ? 12.709 -3.098 6.19 1 92.78 96 MET A O 1
ATOM 757 N N . GLY A 1 97 ? 13.353 -1.213 7.304 1 91.47 97 GLY A N 1
ATOM 758 C CA . GLY A 1 97 ? 13.651 -0.494 6.075 1 91.47 97 GLY A CA 1
ATOM 759 C C . GLY A 1 97 ? 14.685 -1.191 5.212 1 91.47 97 GLY A C 1
ATOM 760 O O . GLY A 1 97 ? 14.364 -1.689 4.13 1 91.47 97 GLY A O 1
ATOM 761 N N . PRO A 1 98 ? 15.89 -1.373 5.712 1 91.79 98 PRO A N 1
ATOM 762 C CA . PRO A 1 98 ? 16.94 -2.071 4.965 1 91.79 98 PRO A CA 1
ATOM 763 C C . PRO A 1 98 ? 16.561 -3.508 4.618 1 91.79 98 PRO A C 1
ATOM 765 O O . PRO A 1 98 ? 16.894 -3.994 3.533 1 91.79 98 PRO A O 1
ATOM 768 N N . GLN A 1 99 ? 15.882 -4.171 5.483 1 95.36 99 GLN A N 1
ATOM 769 C CA . GLN A 1 99 ? 15.453 -5.533 5.185 1 95.36 99 GLN A CA 1
ATOM 770 C C . GLN A 1 99 ? 14.502 -5.562 3.992 1 95.36 99 GLN A C 1
ATOM 772 O O . GLN A 1 99 ? 14.579 -6.461 3.152 1 95.36 99 GLN A O 1
ATOM 777 N N . THR A 1 100 ? 13.585 -4.615 3.904 1 97.19 100 THR A N 1
ATOM 778 C CA . THR A 1 100 ? 12.67 -4.51 2.773 1 97.19 100 THR A CA 1
ATOM 779 C C . THR A 1 100 ? 13.441 -4.337 1.468 1 97.19 100 THR A C 1
ATOM 781 O O . THR A 1 100 ? 13.18 -5.037 0.488 1 97.19 100 THR A O 1
ATOM 784 N N . HIS A 1 101 ? 14.432 -3.475 1.45 1 97.03 101 HIS A N 1
ATOM 785 C CA . HIS A 1 101 ? 15.263 -3.255 0.271 1 97.03 101 HIS A CA 1
ATOM 786 C C . HIS A 1 101 ? 16.043 -4.514 -0.095 1 97.03 101 HIS A C 1
ATOM 788 O O . HIS A 1 101 ? 16.144 -4.866 -1.272 1 97.03 101 HIS A O 1
ATOM 794 N N . ARG A 1 102 ? 16.545 -5.198 0.87 1 97.23 102 ARG A N 1
ATOM 795 C CA . ARG A 1 102 ? 17.277 -6.437 0.628 1 97.23 102 ARG A CA 1
ATOM 796 C C . ARG A 1 102 ? 16.371 -7.497 0.012 1 97.23 102 ARG A C 1
ATOM 798 O O . ARG A 1 102 ? 16.788 -8.231 -0.887 1 97.23 102 ARG A O 1
ATOM 805 N N . ASN A 1 103 ? 15.219 -7.542 0.546 1 98.43 103 ASN A N 1
ATOM 806 C CA . ASN A 1 103 ? 14.275 -8.517 0.011 1 98.43 103 ASN A CA 1
ATOM 807 C C . ASN A 1 103 ? 13.938 -8.229 -1.449 1 98.43 103 ASN A C 1
ATOM 809 O O . ASN A 1 103 ? 13.82 -9.152 -2.257 1 98.43 103 ASN A O 1
ATOM 813 N N . PHE A 1 104 ? 13.796 -6.912 -1.816 1 98.68 104 PHE A N 1
ATOM 814 C CA . PHE A 1 104 ? 13.574 -6.572 -3.217 1 98.68 104 PHE A CA 1
ATOM 815 C C . PHE A 1 104 ? 14.78 -6.959 -4.064 1 98.68 104 PHE A C 1
ATOM 817 O O . PHE A 1 104 ? 14.627 -7.438 -5.19 1 98.68 104 PHE A O 1
ATOM 824 N N . GLN A 1 105 ? 15.976 -6.776 -3.514 1 98.43 105 GLN A N 1
ATOM 825 C CA . GLN A 1 105 ? 17.181 -7.194 -4.223 1 98.43 105 GLN A CA 1
ATOM 826 C C . GLN A 1 105 ? 17.181 -8.701 -4.466 1 98.43 105 GLN A C 1
ATOM 828 O O . GLN A 1 105 ? 17.526 -9.159 -5.557 1 98.43 105 GLN A O 1
ATOM 833 N N . MET A 1 106 ? 16.794 -9.45 -3.485 1 98.75 106 MET A N 1
ATOM 834 C CA . MET A 1 106 ? 16.744 -10.904 -3.606 1 98.75 106 MET A CA 1
ATOM 835 C C . MET A 1 106 ? 15.72 -11.327 -4.655 1 98.75 106 MET A C 1
ATOM 837 O O . MET A 1 106 ? 15.966 -12.253 -5.43 1 98.75 106 MET A O 1
ATOM 841 N N . ILE A 1 107 ? 14.61 -10.674 -4.677 1 98.89 107 ILE A N 1
ATOM 842 C CA . ILE A 1 107 ? 13.601 -10.959 -5.691 1 98.89 107 ILE A CA 1
ATOM 843 C C . ILE A 1 107 ? 14.183 -10.716 -7.082 1 98.89 107 ILE A C 1
ATOM 845 O O . ILE A 1 107 ? 14.006 -11.534 -7.988 1 98.89 107 ILE A O 1
ATOM 849 N N . ALA A 1 108 ? 14.907 -9.573 -7.227 1 98.86 108 ALA A N 1
ATOM 850 C CA . ALA A 1 108 ? 15.517 -9.258 -8.516 1 98.86 108 ALA A CA 1
ATOM 851 C C . ALA A 1 108 ? 16.532 -10.324 -8.918 1 98.86 108 ALA A C 1
ATOM 853 O O . ALA A 1 108 ? 16.533 -10.791 -10.059 1 98.86 108 ALA A O 1
ATOM 854 N N . ASP A 1 109 ? 17.344 -10.734 -8.011 1 98.85 109 ASP A N 1
ATOM 855 C CA . ASP A 1 109 ? 18.366 -11.741 -8.279 1 98.85 109 ASP A CA 1
ATOM 856 C C . ASP A 1 109 ? 17.733 -13.081 -8.646 1 98.85 109 ASP A C 1
ATOM 858 O O . ASP A 1 109 ? 18.139 -13.719 -9.62 1 98.85 109 ASP A O 1
ATOM 862 N N . ASP A 1 110 ? 16.785 -13.479 -7.856 1 98.84 110 ASP A N 1
ATOM 863 C CA . ASP A 1 110 ? 16.151 -14.775 -8.077 1 98.84 110 ASP A CA 1
ATOM 864 C C . ASP A 1 110 ? 15.349 -14.78 -9.377 1 98.84 110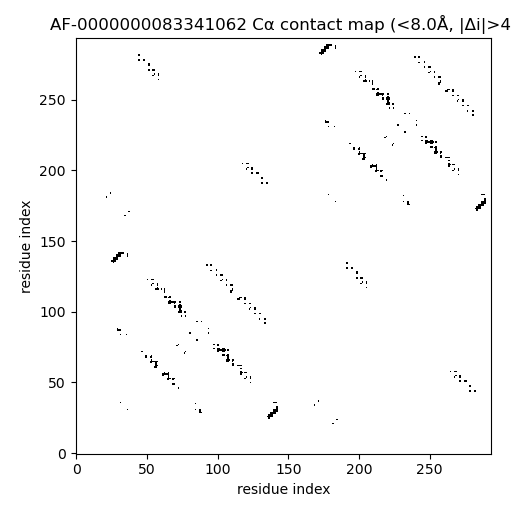 ASP A C 1
ATOM 866 O O . ASP A 1 110 ? 15.264 -15.805 -10.057 1 98.84 110 ASP A O 1
ATOM 870 N N . ALA A 1 111 ? 14.753 -13.631 -9.674 1 98.82 111 ALA A N 1
ATOM 871 C CA . ALA A 1 111 ? 14.055 -13.533 -10.954 1 98.82 111 ALA A CA 1
ATOM 872 C C . ALA A 1 111 ? 15.014 -13.759 -12.119 1 98.82 111 ALA A C 1
ATOM 874 O O . ALA A 1 111 ? 14.68 -14.459 -13.079 1 98.82 111 ALA A O 1
ATOM 875 N N . ARG A 1 112 ? 16.16 -13.198 -12.064 1 98.49 112 ARG A N 1
ATOM 876 C CA . ARG A 1 112 ? 17.178 -13.338 -13.1 1 98.49 112 ARG A CA 1
ATOM 877 C C . ARG A 1 112 ? 17.726 -14.76 -13.142 1 98.49 112 ARG A C 1
ATOM 879 O O . ARG A 1 112 ? 17.822 -15.363 -14.213 1 98.49 112 ARG A O 1
ATOM 886 N N . ASP A 1 113 ? 17.967 -15.32 -12.052 1 98.63 113 ASP A N 1
ATOM 887 C CA . ASP A 1 113 ? 18.783 -16.529 -11.988 1 98.63 113 ASP A CA 1
ATOM 888 C C . ASP A 1 113 ? 17.913 -17.783 -12.037 1 98.63 113 ASP A C 1
ATOM 890 O O . ASP A 1 113 ? 18.315 -18.801 -12.603 1 98.63 113 ASP A O 1
ATOM 894 N N . LEU A 1 114 ? 16.714 -17.746 -11.3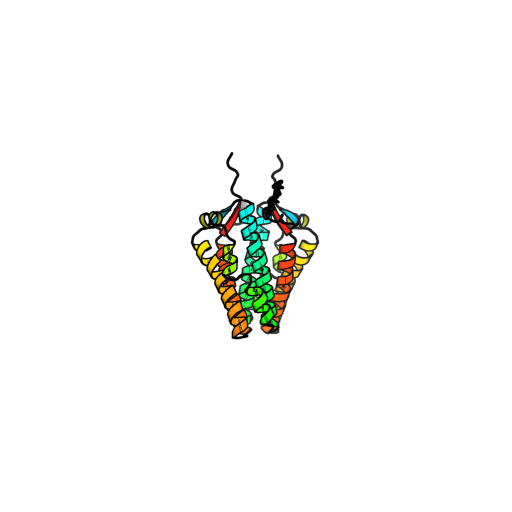77 1 98.43 114 LEU A N 1
ATOM 895 C CA . LEU A 1 114 ? 15.882 -18.936 -11.238 1 98.43 114 LEU A CA 1
ATOM 896 C C . LEU A 1 114 ? 14.655 -18.851 -12.139 1 98.43 114 LEU A C 1
ATOM 898 O O . LEU A 1 114 ? 14.122 -19.877 -12.569 1 98.43 114 LEU A O 1
ATOM 902 N N . GLY A 1 115 ? 14.199 -17.673 -12.357 1 98.05 115 GLY A N 1
ATOM 903 C CA . GLY A 1 115 ? 13.047 -17.469 -13.221 1 98.05 115 GLY A CA 1
ATOM 904 C C . GLY A 1 115 ? 11.807 -18.204 -12.747 1 98.05 115 GLY A C 1
ATOM 905 O O . GLY A 1 115 ? 11.066 -18.767 -13.554 1 98.05 115 GLY A O 1
ATOM 906 N N . ASP A 1 116 ? 11.483 -18.288 -11.449 1 98.47 116 ASP A N 1
ATOM 907 C CA . ASP A 1 116 ? 10.38 -19.032 -10.848 1 98.47 116 ASP A CA 1
ATOM 908 C C . ASP A 1 116 ? 9.291 -18.088 -10.344 1 98.47 116 ASP A C 1
ATOM 910 O O . ASP A 1 116 ? 9.418 -17.505 -9.266 1 98.47 116 ASP A O 1
ATOM 914 N N . PRO A 1 117 ? 8.22 -17.986 -11.047 1 98.58 117 PRO A N 1
ATOM 915 C CA . PRO A 1 117 ? 7.15 -17.068 -10.649 1 98.58 117 PRO A CA 1
ATOM 916 C C . PRO A 1 117 ? 6.57 -17.397 -9.276 1 98.58 117 PRO A C 1
ATOM 918 O O . PRO A 1 117 ? 6.206 -16.491 -8.522 1 98.58 117 PRO A O 1
ATOM 921 N N . ALA A 1 118 ? 6.416 -18.633 -8.979 1 98.42 118 ALA A N 1
ATOM 922 C CA . ALA A 1 118 ? 5.856 -19.017 -7.685 1 98.42 118 ALA A CA 1
ATOM 923 C C . ALA A 1 118 ? 6.742 -18.536 -6.54 1 98.42 118 ALA A C 1
ATOM 925 O O . ALA A 1 118 ? 6.245 -18.019 -5.537 1 98.42 118 ALA A O 1
ATOM 926 N N . LEU A 1 119 ? 8.036 -18.74 -6.739 1 98.77 119 LEU A N 1
ATOM 927 C CA . LEU A 1 119 ? 8.977 -18.251 -5.738 1 98.77 119 LEU A CA 1
ATOM 928 C C . LEU A 1 119 ? 8.875 -16.737 -5.589 1 98.77 119 LEU A C 1
ATOM 930 O O . LEU A 1 119 ? 8.903 -16.215 -4.472 1 98.77 119 LEU A O 1
ATOM 934 N N . THR A 1 120 ? 8.781 -16.055 -6.675 1 98.88 120 THR A N 1
ATOM 935 C CA . THR A 1 120 ? 8.665 -14.601 -6.678 1 98.88 120 THR A CA 1
ATOM 936 C C . THR A 1 120 ? 7.458 -14.153 -5.86 1 98.88 120 THR A C 1
ATOM 938 O O . THR A 1 120 ? 7.564 -13.244 -5.033 1 98.88 120 THR A O 1
ATOM 941 N N . LEU A 1 121 ? 6.315 -14.774 -6.061 1 98.9 121 LEU A N 1
ATOM 942 C CA . LEU A 1 121 ? 5.1 -14.405 -5.342 1 98.9 121 LEU A CA 1
ATOM 943 C C . LEU A 1 121 ? 5.248 -14.677 -3.849 1 98.9 121 LEU A C 1
ATOM 945 O O . LEU A 1 121 ? 4.779 -13.893 -3.021 1 98.9 121 LEU A O 1
ATOM 949 N N . GLU A 1 122 ? 5.896 -15.708 -3.487 1 98.86 122 GLU A N 1
ATOM 950 C CA . GLU A 1 122 ? 6.147 -16.019 -2.083 1 98.86 122 GLU A CA 1
ATOM 951 C C . GLU A 1 122 ? 7.043 -14.967 -1.436 1 98.86 122 GLU A C 1
ATOM 953 O O . GLU A 1 122 ? 6.76 -14.495 -0.333 1 98.86 122 GLU A O 1
ATOM 958 N N . GLN A 1 123 ? 8.12 -14.669 -2.126 1 98.92 123 GLN A N 1
ATOM 959 C CA . GLN A 1 123 ? 9.055 -13.67 -1.621 1 98.92 123 GLN A CA 1
ATOM 960 C C . GLN A 1 123 ? 8.379 -12.311 -1.466 1 98.92 123 GLN A C 1
ATOM 962 O O . GLN A 1 123 ? 8.6 -11.61 -0.476 1 98.92 123 GLN A O 1
ATOM 967 N N . LEU A 1 124 ? 7.605 -11.928 -2.447 1 98.93 124 LEU A N 1
ATOM 968 C CA . LEU A 1 124 ? 6.885 -10.661 -2.401 1 98.93 124 LEU A CA 1
ATOM 969 C C . LEU A 1 124 ? 5.925 -10.624 -1.216 1 98.93 124 LEU A C 1
ATOM 971 O O . LEU A 1 124 ? 5.888 -9.642 -0.472 1 98.93 124 LEU A O 1
ATOM 975 N N . ASN A 1 125 ? 5.165 -11.683 -1.057 1 98.87 125 ASN A N 1
ATOM 976 C CA . ASN A 1 125 ? 4.215 -11.773 0.047 1 98.87 125 ASN A CA 1
ATOM 977 C C . ASN A 1 125 ? 4.913 -11.652 1.398 1 98.87 125 ASN A C 1
ATOM 979 O O . ASN A 1 125 ? 4.42 -10.967 2.297 1 98.87 125 ASN A O 1
ATOM 983 N N . LYS A 1 126 ? 6.002 -12.287 1.529 1 98.67 126 LYS A N 1
ATOM 984 C CA . LYS A 1 126 ? 6.789 -12.192 2.755 1 98.67 126 LYS A CA 1
ATOM 985 C C . LYS A 1 126 ? 7.276 -10.764 2.986 1 98.67 126 LYS A C 1
ATOM 987 O O . LYS A 1 126 ? 7.236 -10.264 4.112 1 98.67 126 LYS A O 1
ATOM 992 N N . ASN A 1 127 ? 7.78 -10.171 1.973 1 98.74 127 ASN A N 1
ATOM 993 C CA . ASN A 1 127 ? 8.261 -8.8 2.102 1 98.74 127 ASN A CA 1
ATOM 994 C C . ASN A 1 127 ? 7.146 -7.854 2.54 1 98.74 127 ASN A C 1
ATOM 996 O O . ASN A 1 127 ? 7.387 -6.912 3.297 1 98.74 127 ASN A O 1
ATOM 1000 N N . MET A 1 128 ? 5.856 -8.084 2.095 1 98.52 128 MET A N 1
ATOM 1001 C CA . MET A 1 128 ? 4.719 -7.237 2.441 1 98.52 128 MET A CA 1
ATOM 1002 C C . MET A 1 128 ? 4.427 -7.302 3.936 1 98.52 128 MET A C 1
ATOM 1004 O O . MET A 1 128 ? 3.808 -6.392 4.492 1 98.52 128 MET A O 1
ATOM 1008 N N . LYS A 1 129 ? 4.916 -8.324 4.637 1 98.05 129 LYS A N 1
ATOM 1009 C CA . LYS A 1 129 ? 4.745 -8.385 6.086 1 98.05 129 LYS A CA 1
ATOM 1010 C C . LYS A 1 129 ? 5.552 -7.292 6.782 1 98.05 129 LYS A C 1
ATOM 1012 O O . LYS A 1 129 ? 5.149 -6.789 7.832 1 98.05 129 LYS A O 1
ATOM 1017 N N . ASN A 1 130 ? 6.686 -6.93 6.198 1 96.98 130 ASN A N 1
ATOM 1018 C CA . ASN A 1 130 ? 7.429 -5.788 6.721 1 96.98 130 ASN A CA 1
ATOM 1019 C C . ASN A 1 130 ? 6.642 -4.49 6.568 1 96.98 130 ASN A C 1
ATOM 1021 O O . ASN A 1 130 ? 6.64 -3.651 7.471 1 96.98 130 ASN A O 1
ATOM 1025 N N . CYS A 1 131 ? 5.988 -4.301 5.377 1 97.96 131 CYS A N 1
ATOM 1026 C CA . CYS A 1 131 ? 5.17 -3.116 5.14 1 97.96 131 CYS A CA 1
ATOM 1027 C C . CYS A 1 131 ? 4.068 -2.996 6.185 1 97.96 131 CYS A C 1
ATOM 1029 O O . CYS A 1 131 ? 3.891 -1.936 6.788 1 97.96 131 CYS A O 1
ATOM 1031 N N . ILE A 1 132 ? 3.406 -4.113 6.476 1 98.17 132 ILE A N 1
ATOM 1032 C CA . ILE A 1 132 ? 2.295 -4.144 7.422 1 98.17 132 ILE A CA 1
ATOM 1033 C C . ILE A 1 132 ? 2.806 -3.837 8.828 1 98.17 132 ILE A C 1
ATOM 1035 O O . ILE A 1 132 ? 2.201 -3.046 9.555 1 98.17 132 ILE A O 1
ATOM 1039 N N . ALA A 1 133 ? 3.908 -4.445 9.197 1 97.31 133 ALA A N 1
ATOM 1040 C CA . ALA A 1 133 ? 4.478 -4.207 10.521 1 97.31 133 ALA A CA 1
ATOM 1041 C C . ALA A 1 133 ? 4.817 -2.732 10.714 1 97.31 133 ALA A C 1
ATOM 1043 O O . ALA A 1 133 ? 4.504 -2.148 11.755 1 97.31 133 ALA A O 1
ATOM 1044 N N . CYS A 1 134 ? 5.376 -2.092 9.763 1 96.98 134 CYS A N 1
ATOM 1045 C CA . CYS A 1 134 ? 5.78 -0.693 9.847 1 96.98 134 CYS A CA 1
ATOM 1046 C C . CYS A 1 134 ? 4.564 0.226 9.856 1 96.98 134 CYS A C 1
ATOM 1048 O O . CYS A 1 134 ? 4.498 1.167 10.649 1 96.98 134 CYS A O 1
ATOM 1050 N N . HIS A 1 135 ? 3.559 -0.061 9.016 1 97.01 135 HIS A N 1
ATOM 1051 C CA . HIS A 1 135 ? 2.389 0.802 8.904 1 97.01 135 HIS A CA 1
ATOM 1052 C C . HIS A 1 135 ? 1.474 0.648 10.114 1 97.01 135 HIS A C 1
ATOM 1054 O O . HIS A 1 135 ? 0.687 1.547 10.421 1 97.01 135 HIS A O 1
ATOM 1060 N N . ARG A 1 136 ? 1.659 -0.437 10.835 1 96.27 136 ARG A N 1
ATOM 1061 C CA . ARG A 1 136 ? 0.919 -0.637 12.076 1 96.27 136 ARG A CA 1
ATOM 1062 C C . ARG A 1 136 ? 1.598 0.078 13.24 1 96.27 136 ARG A C 1
ATOM 1064 O O . ARG A 1 136 ? 0.943 0.442 14.219 1 96.27 136 ARG A O 1
ATOM 1071 N N . ALA A 1 137 ? 2.839 0.277 13.069 1 96.37 137 ALA A N 1
ATOM 1072 C CA . ALA A 1 137 ? 3.611 0.721 14.226 1 96.37 137 ALA A CA 1
ATOM 1073 C C . ALA A 1 137 ? 3.809 2.234 14.206 1 96.37 137 ALA A C 1
ATOM 1075 O O . ALA A 1 137 ? 3.889 2.87 15.26 1 96.37 137 ALA A O 1
ATOM 1076 N N . TYR A 1 138 ? 3.83 2.797 12.931 1 96.52 138 TYR A N 1
ATOM 1077 C CA . TYR A 1 138 ? 4.322 4.169 12.885 1 96.52 138 TYR A CA 1
ATOM 1078 C C . TYR A 1 138 ? 3.407 5.05 12.043 1 96.52 138 TYR A C 1
ATOM 1080 O O . TYR A 1 138 ? 2.796 4.579 11.08 1 96.52 138 TYR A O 1
ATOM 1088 N N . ARG A 1 139 ? 3.315 6.246 12.344 1 96.03 139 ARG A N 1
ATOM 1089 C CA . ARG A 1 139 ? 2.753 7.31 11.519 1 96.03 139 ARG A CA 1
ATOM 1090 C C . ARG A 1 139 ? 3.729 8.475 11.389 1 96.03 139 ARG A C 1
ATOM 1092 O O . ARG A 1 139 ? 4.467 8.782 12.327 1 96.03 139 ARG A O 1
ATOM 1099 N N . LEU A 1 140 ? 3.748 9.104 10.26 1 94.81 140 LEU A N 1
ATOM 1100 C CA . LEU A 1 140 ? 4.639 10.231 10.005 1 94.81 140 LEU A CA 1
ATOM 1101 C C . LEU A 1 140 ? 3.923 11.556 10.247 1 94.81 140 LEU A C 1
ATOM 1103 O O . LEU A 1 140 ? 2.854 11.801 9.683 1 94.81 140 LEU A O 1
ATOM 1107 N N . GLU A 1 141 ? 4.557 12.332 11.104 1 93.32 141 GLU A N 1
ATOM 1108 C CA . GLU A 1 141 ? 4.024 13.648 11.445 1 93.32 141 GLU A CA 1
ATOM 1109 C C . GLU A 1 141 ? 5.036 14.749 11.142 1 93.32 141 GLU A C 1
ATOM 1111 O O . GLU A 1 141 ? 6.246 14.533 11.246 1 93.32 141 GLU A O 1
ATOM 1116 N N . VAL A 1 142 ? 4.477 15.863 10.762 1 90.87 142 VAL A N 1
ATOM 1117 C CA . VAL A 1 142 ? 5.362 17.01 10.585 1 90.87 142 VAL A CA 1
ATOM 1118 C C . VAL A 1 142 ? 5.655 17.65 11.94 1 90.87 142 VAL A C 1
ATOM 1120 O O . VAL A 1 142 ? 4.735 17.952 12.704 1 90.87 142 VAL A O 1
ATOM 1123 N N . ALA A 1 143 ? 6.92 17.825 12.19 1 87.63 143 ALA A N 1
ATOM 1124 C CA . ALA A 1 143 ? 7.335 18.461 13.438 1 87.63 143 ALA A CA 1
ATOM 1125 C C . ALA A 1 143 ? 6.822 19.895 13.521 1 87.63 143 ALA A C 1
ATOM 1127 O O . ALA A 1 143 ? 6.845 20.627 12.528 1 87.63 143 ALA A O 1
ATOM 1128 N N . PRO A 1 144 ? 6.25 20.143 14.72 1 81.68 144 PRO A N 1
ATOM 1129 C CA . PRO A 1 144 ? 5.821 21.535 14.88 1 81.68 144 PRO A CA 1
ATOM 1130 C C . PRO A 1 144 ? 6.979 22.525 14.77 1 81.68 144 PRO A C 1
ATOM 1132 O O . PRO A 1 144 ? 8.107 22.206 15.153 1 81.68 144 PRO A O 1
ATOM 1135 N N . LYS A 1 145 ? 6.776 23.6 14.08 1 74.83 145 LYS A N 1
ATOM 1136 C CA . LYS A 1 145 ? 7.79 24.649 14.017 1 74.83 145 LYS A CA 1
ATOM 1137 C C . LYS A 1 145 ? 7.986 25.307 15.379 1 74.83 145 LYS A C 1
ATOM 1139 O O . LYS A 1 145 ? 7.013 25.603 16.077 1 74.83 145 LYS A O 1
ATOM 1144 N N . LEU A 1 146 ? 9.126 25.165 15.997 1 61.81 146 LEU A N 1
ATOM 1145 C CA . LEU A 1 146 ? 9.398 25.893 17.232 1 61.81 146 LEU A CA 1
ATOM 1146 C C . LEU A 1 146 ? 9.278 27.398 17.013 1 61.81 146 LEU A C 1
ATOM 1148 O O . LEU A 1 146 ? 9.687 27.913 15.97 1 61.81 146 LEU A O 1
ATOM 1152 N N . PRO A 1 147 ? 8.605 28.162 17.976 1 56.21 147 PRO A N 1
ATOM 1153 C CA . PRO A 1 147 ? 8.546 29.624 17.906 1 56.21 147 PRO A CA 1
ATOM 1154 C C . PRO A 1 147 ? 9.929 30.266 17.817 1 56.21 147 PRO A C 1
ATOM 1156 O O . PRO A 1 147 ? 10.911 29.695 18.297 1 56.21 147 PRO A O 1
ATOM 1159 N N . MET B 1 1 ? 62.218 39.222 -28.532 1 35.66 1 MET B N 1
ATOM 1160 C CA . MET B 1 1 ? 61.549 38.036 -28.005 1 35.66 1 MET B CA 1
ATOM 1161 C C . MET B 1 1 ? 60.337 38.423 -27.164 1 35.66 1 MET B C 1
ATOM 1163 O O . MET B 1 1 ? 60.476 38.766 -25.989 1 35.66 1 MET B O 1
ATOM 1167 N N . LYS B 1 2 ? 59.368 39.231 -27.774 1 44.91 2 LYS B N 1
ATOM 1168 C CA . LYS B 1 2 ? 58.091 39.674 -27.223 1 44.91 2 LYS B CA 1
ATOM 1169 C C . LYS B 1 2 ? 57.257 38.488 -26.746 1 44.91 2 LYS B C 1
ATOM 1171 O O . LYS B 1 2 ? 56.952 37.583 -27.526 1 44.91 2 LYS B O 1
ATOM 1176 N N . GLN B 1 3 ? 57.485 37.995 -25.499 1 47.9 3 GLN B N 1
ATOM 1177 C CA . GLN B 1 3 ? 56.747 36.978 -24.757 1 47.9 3 GLN B CA 1
ATOM 1178 C C . GLN B 1 3 ? 55.249 37.265 -24.773 1 47.9 3 GLN B C 1
ATOM 1180 O O . GLN B 1 3 ? 54.799 38.279 -24.235 1 47.9 3 GLN B O 1
ATOM 1185 N N . SER B 1 4 ? 54.514 37.002 -25.796 1 50.96 4 SER B N 1
ATOM 1186 C CA . SER B 1 4 ? 53.056 37.016 -25.858 1 50.96 4 SER B CA 1
ATOM 1187 C C . SER B 1 4 ? 52.447 36.21 -24.716 1 50.96 4 SER B C 1
ATOM 1189 O O . SER B 1 4 ? 52.741 35.022 -24.562 1 50.96 4 SER B O 1
ATOM 1191 N N . ILE B 1 5 ? 52.169 36.732 -23.556 1 53.34 5 ILE B N 1
ATOM 1192 C CA . ILE B 1 5 ? 51.443 36.232 -22.394 1 53.34 5 ILE B CA 1
ATOM 1193 C C . ILE B 1 5 ? 50.054 35.759 -22.817 1 53.34 5 ILE B C 1
ATOM 1195 O O . ILE B 1 5 ? 49.256 36.544 -23.335 1 53.34 5 ILE B O 1
ATOM 1199 N N . TYR B 1 6 ? 49.915 34.581 -23.386 1 49.97 6 TYR B N 1
ATOM 1200 C CA . TYR B 1 6 ? 48.614 33.963 -23.613 1 49.97 6 TYR B CA 1
ATOM 1201 C C . TYR B 1 6 ? 47.826 33.856 -22.313 1 49.97 6 TYR B C 1
ATOM 1203 O O . TYR B 1 6 ? 48.287 33.238 -21.35 1 49.97 6 TYR B O 1
ATOM 1211 N N . VAL B 1 7 ? 47.032 34.814 -21.92 1 50.08 7 VAL B N 1
ATOM 1212 C CA . VAL B 1 7 ? 46.059 34.772 -20.833 1 50.08 7 VAL B CA 1
ATOM 1213 C C . VAL B 1 7 ? 45.109 33.594 -21.034 1 50.08 7 VAL B C 1
ATOM 1215 O O . VAL B 1 7 ? 44.367 33.548 -22.019 1 50.08 7 VAL B O 1
ATOM 1218 N N . VAL B 1 8 ? 45.481 32.388 -20.668 1 49.23 8 VAL B N 1
ATOM 1219 C CA . VAL B 1 8 ? 44.605 31.227 -20.551 1 49.23 8 VAL B CA 1
ATOM 1220 C C . VAL B 1 8 ? 43.38 31.586 -19.712 1 49.23 8 VAL B C 1
ATOM 1222 O O . VAL B 1 8 ? 43.502 31.891 -18.523 1 49.23 8 VAL B O 1
ATOM 1225 N N . LEU B 1 9 ? 42.359 32.163 -20.28 1 49.83 9 LEU B N 1
ATOM 1226 C CA . LEU B 1 9 ? 41.048 32.325 -19.661 1 49.83 9 LEU B CA 1
ATOM 1227 C C . LEU B 1 9 ? 40.531 30.995 -19.125 1 49.83 9 LEU B C 1
ATOM 1229 O O . LEU B 1 9 ? 40.274 30.068 -19.897 1 49.83 9 LEU B O 1
ATOM 1233 N N . CYS B 1 10 ? 40.907 30.564 -17.939 1 50.18 10 CYS B N 1
ATOM 1234 C CA . CYS B 1 10 ? 40.306 29.458 -17.201 1 50.18 10 CYS B CA 1
ATOM 1235 C C . CYS B 1 10 ? 38.796 29.634 -17.088 1 50.18 10 CYS B C 1
ATOM 1237 O O . CYS B 1 10 ? 38.322 30.509 -16.36 1 50.18 10 CYS B O 1
ATOM 1239 N N . PHE B 1 11 ? 38 29.395 -18.172 1 49.09 11 PHE B N 1
ATOM 1240 C CA . PHE B 1 11 ? 36.55 29.283 -18.068 1 49.09 11 PHE B CA 1
ATOM 1241 C C . PHE B 1 11 ? 36.159 28.355 -16.924 1 49.09 11 PHE B C 1
ATOM 1243 O O . PHE B 1 11 ? 36.355 27.141 -17.009 1 49.09 11 PHE B O 1
ATOM 1250 N N . LEU B 1 12 ? 36.174 28.836 -15.642 1 47.72 12 LEU B N 1
ATOM 1251 C CA . LEU B 1 12 ? 35.555 28.159 -14.508 1 47.72 12 LEU B CA 1
ATOM 1252 C C . LEU B 1 12 ? 34.122 27.751 -14.834 1 47.72 12 LEU B C 1
ATOM 1254 O O . LEU B 1 12 ? 33.245 28.607 -14.973 1 47.72 12 LEU B O 1
ATOM 1258 N N . LEU B 1 13 ? 33.849 26.645 -15.604 1 48.91 13 LEU B N 1
ATOM 1259 C CA . LEU B 1 13 ? 32.541 26.012 -15.733 1 48.91 13 LEU B CA 1
ATOM 1260 C C . LEU B 1 13 ? 31.883 25.839 -14.368 1 48.91 13 LEU B C 1
ATOM 1262 O O . LEU B 1 13 ? 32.305 24.997 -13.573 1 48.91 13 LEU B O 1
ATOM 1266 N N . LEU B 1 14 ? 31.352 26.922 -13.791 1 48.71 14 LEU B N 1
ATOM 1267 C CA . LEU B 1 14 ? 30.473 26.759 -12.638 1 48.71 14 LEU B CA 1
ATOM 1268 C C . LEU B 1 14 ? 29.392 25.721 -12.92 1 48.71 14 LEU B C 1
ATOM 1270 O O . LEU B 1 14 ? 28.536 25.929 -13.784 1 48.71 14 LEU B O 1
ATOM 1274 N N . VAL B 1 15 ? 29.583 24.427 -12.692 1 49.79 15 VAL B N 1
ATOM 1275 C CA . VAL B 1 15 ? 28.572 23.375 -12.66 1 49.79 15 VAL B CA 1
ATOM 1276 C C . VAL B 1 15 ? 27.431 23.783 -11.73 1 49.79 15 VAL B C 1
ATOM 1278 O O . VAL B 1 15 ? 27.647 24.02 -10.539 1 49.79 15 VAL B O 1
ATOM 1281 N N . PRO B 1 16 ? 26.38 24.406 -12.258 1 50.03 16 PRO B N 1
ATOM 1282 C CA . PRO B 1 16 ? 25.258 24.601 -11.337 1 50.03 16 PRO B CA 1
ATOM 1283 C C . PRO B 1 16 ? 24.959 23.36 -10.499 1 50.03 16 PRO B C 1
ATOM 1285 O O . PRO B 1 16 ? 24.932 22.246 -11.028 1 50.03 16 PRO B O 1
ATOM 1288 N N . THR B 1 17 ? 25.348 23.259 -9.31 1 44.47 17 THR B N 1
ATOM 1289 C CA . THR B 1 17 ? 24.791 22.26 -8.404 1 44.47 17 THR B CA 1
ATOM 1290 C C . THR B 1 17 ? 23.268 22.237 -8.494 1 44.47 17 THR B C 1
ATOM 1292 O O . THR B 1 17 ? 22.612 23.253 -8.258 1 44.47 17 THR B O 1
ATOM 1295 N N . SER B 1 18 ? 22.659 21.623 -9.483 1 41.42 18 SER B N 1
ATOM 1296 C CA . SER B 1 18 ? 21.232 21.325 -9.437 1 41.42 18 SER B CA 1
ATOM 1297 C C . SER B 1 18 ? 20.797 20.916 -8.033 1 41.42 18 SER B C 1
ATOM 1299 O O . SER B 1 18 ? 21.147 19.833 -7.561 1 41.42 18 SER B O 1
ATOM 1301 N N . GLN B 1 19 ? 20.796 21.731 -7.102 1 40.98 19 GLN B N 1
ATOM 1302 C CA . GLN B 1 19 ? 20.041 21.317 -5.924 1 40.98 19 GLN B CA 1
ATOM 1303 C C . GLN B 1 19 ? 18.765 20.58 -6.32 1 40.98 19 GLN B C 1
ATOM 1305 O O . GLN B 1 19 ? 17.992 21.067 -7.147 1 40.98 19 GLN B O 1
ATOM 1310 N N . ALA B 1 20 ? 18.84 19.336 -6.523 1 41.89 20 ALA B N 1
ATOM 1311 C CA . ALA B 1 20 ? 17.604 18.566 -6.642 1 41.89 20 ALA B CA 1
ATOM 1312 C C . ALA B 1 20 ? 16.476 19.214 -5.844 1 41.89 20 ALA B C 1
ATOM 1314 O O . ALA B 1 20 ? 16.496 19.207 -4.611 1 41.89 20 ALA B O 1
ATOM 1315 N N . LEU B 1 21 ? 15.995 20.438 -6.141 1 42.82 21 LEU B N 1
ATOM 1316 C CA . LEU B 1 21 ? 14.725 20.886 -5.58 1 42.82 21 LEU B CA 1
ATOM 1317 C C . LEU B 1 21 ? 13.81 19.701 -5.291 1 42.82 21 LEU B C 1
ATOM 1319 O O . LEU B 1 21 ? 13.756 18.748 -6.071 1 42.82 21 LEU B O 1
ATOM 1323 N N . ALA B 1 22 ? 13.75 19.287 -4.127 1 48.78 22 ALA B N 1
ATOM 1324 C CA . ALA B 1 22 ? 12.757 18.3 -3.712 1 48.78 22 ALA B CA 1
ATOM 1325 C C . ALA B 1 22 ? 11.521 18.357 -4.605 1 48.78 22 ALA B C 1
ATOM 1327 O O . ALA B 1 22 ? 10.931 19.424 -4.791 1 48.78 22 ALA B O 1
ATOM 1328 N N . GLU B 1 23 ? 11.442 17.767 -5.732 1 57.23 23 GLU B N 1
ATOM 1329 C CA . GLU B 1 23 ? 10.326 17.754 -6.672 1 57.23 23 GLU B CA 1
ATOM 1330 C C . GLU B 1 23 ? 8.996 17.962 -5.953 1 57.23 23 GLU B C 1
ATOM 1332 O O . GLU B 1 23 ? 8.721 17.309 -4.945 1 57.23 23 GLU B O 1
ATOM 1337 N N . GLN B 1 24 ? 8.314 19.123 -6.109 1 74.48 24 GLN B N 1
ATOM 1338 C CA . GLN B 1 24 ? 6.994 19.501 -5.615 1 74.48 24 GLN B CA 1
ATOM 1339 C C . GLN B 1 24 ? 5.989 18.369 -5.81 1 74.48 24 GLN B C 1
ATOM 1341 O O . GLN B 1 24 ? 5.943 17.749 -6.875 1 74.48 24 GLN B O 1
ATOM 1346 N N . ASP B 1 25 ? 5.386 17.815 -4.751 1 87.95 25 ASP B N 1
ATOM 1347 C CA . ASP B 1 25 ? 4.313 16.827 -4.807 1 87.95 25 ASP B CA 1
ATOM 1348 C C . ASP B 1 25 ? 3.157 17.321 -5.674 1 87.95 25 ASP B C 1
ATOM 1350 O O . ASP B 1 25 ? 2.406 18.211 -5.268 1 87.95 25 ASP B O 1
ATOM 1354 N N . GLU B 1 26 ? 3.026 16.873 -6.906 1 91.13 26 GLU B N 1
ATOM 1355 C CA . GLU B 1 26 ? 2.073 17.348 -7.905 1 91.13 26 GLU B CA 1
ATOM 1356 C C . GLU B 1 26 ? 0.694 16.731 -7.69 1 91.13 26 GLU B C 1
ATOM 1358 O O . GLU B 1 26 ? -0.258 17.066 -8.398 1 91.13 26 GLU B O 1
ATOM 1363 N N . ARG B 1 27 ? 0.566 15.949 -6.657 1 95.74 27 ARG B N 1
ATOM 1364 C CA . ARG B 1 27 ? -0.728 15.334 -6.381 1 95.74 27 ARG B CA 1
ATOM 1365 C C . ARG B 1 27 ? -1.725 16.364 -5.861 1 95.74 27 ARG B C 1
ATOM 1367 O O . ARG B 1 27 ? -1.338 17.337 -5.211 1 95.74 27 ARG B O 1
ATOM 1374 N N . GLN B 1 28 ? -3.035 16.179 -6.19 1 96.13 28 GLN B N 1
ATOM 1375 C CA . GLN B 1 28 ? -4.106 17.06 -5.736 1 96.13 28 GLN B CA 1
ATOM 1376 C C . GLN B 1 28 ? -4.385 16.864 -4.248 1 96.13 28 GLN B C 1
ATOM 1378 O O . GLN B 1 28 ? -4.679 15.751 -3.807 1 96.13 28 GLN B O 1
ATOM 1383 N N . PRO B 1 29 ? -4.346 17.94 -3.501 1 94.8 29 PRO B N 1
ATOM 1384 C CA . PRO B 1 29 ? -4.705 17.806 -2.087 1 94.8 29 PRO B CA 1
ATOM 1385 C C . PRO B 1 29 ? -6.211 17.667 -1.872 1 94.8 29 PRO B C 1
ATOM 1387 O O . PRO B 1 29 ? -6.999 18.321 -2.559 1 94.8 29 PRO B O 1
ATOM 1390 N N . ILE B 1 30 ? -6.595 16.798 -1.092 1 95.93 30 ILE B N 1
ATOM 1391 C CA . ILE B 1 30 ? -7.945 16.7 -0.546 1 95.93 30 ILE B CA 1
ATOM 1392 C C . ILE B 1 30 ? -7.938 17.111 0.925 1 95.93 30 ILE B C 1
ATOM 1394 O O . ILE B 1 30 ? -7.301 16.458 1.755 1 95.93 30 ILE B O 1
ATOM 1398 N N . TYR B 1 31 ? -8.647 18.193 1.207 1 95.27 31 TYR B N 1
ATOM 1399 C CA . TYR B 1 31 ? -8.652 18.717 2.569 1 95.27 31 TYR B CA 1
ATOM 1400 C C . TYR B 1 31 ? -9.769 18.087 3.391 1 95.27 31 TYR B C 1
ATOM 1402 O O . TYR B 1 31 ? -10.939 18.143 3.006 1 95.27 31 TYR B O 1
ATOM 1410 N N . LEU B 1 32 ? -9.37 17.484 4.465 1 94.47 32 LEU B N 1
ATOM 1411 C CA . LEU B 1 32 ? -10.275 16.779 5.366 1 94.47 32 LEU B CA 1
ATOM 1412 C C . LEU B 1 32 ? -10.049 17.212 6.811 1 94.47 32 LEU B C 1
ATOM 1414 O O . LEU B 1 32 ? -9.011 17.795 7.133 1 94.47 32 LEU B O 1
ATOM 1418 N N . THR B 1 33 ? -11.117 16.949 7.613 1 91.77 33 THR B N 1
ATOM 1419 C CA . THR B 1 33 ? -10.85 17.062 9.042 1 91.77 33 THR B CA 1
ATOM 1420 C C . THR B 1 33 ? -9.876 15.979 9.498 1 91.77 33 THR B C 1
ATOM 1422 O O . THR B 1 33 ? -9.644 15.004 8.781 1 91.77 33 THR B O 1
ATOM 1425 N N . GLU B 1 34 ? -9.283 16.179 10.617 1 90.61 34 GLU B N 1
ATOM 1426 C CA . GLU B 1 34 ? -8.371 15.178 11.163 1 90.61 34 GLU B CA 1
ATOM 1427 C C . GLU B 1 34 ? -9.055 13.82 11.29 1 90.61 34 GLU B C 1
ATOM 1429 O O . GLU B 1 34 ? -8.453 12.786 10.991 1 90.61 34 GLU B O 1
ATOM 1434 N N . GLN B 1 35 ? -10.317 13.86 11.685 1 90.09 35 GLN B N 1
ATOM 1435 C CA . GLN B 1 35 ? -11.056 12.618 11.887 1 90.09 35 GLN B CA 1
ATOM 1436 C C . GLN B 1 35 ? -11.353 11.932 10.557 1 90.09 35 GLN B C 1
ATOM 1438 O O . GLN B 1 35 ? -11.203 10.714 10.435 1 90.09 35 GLN B O 1
ATOM 1443 N N . GLU B 1 36 ? -11.755 12.671 9.592 1 91.45 36 GLU B N 1
ATOM 1444 C CA . GLU B 1 36 ? -12.034 12.115 8.271 1 91.45 36 GLU B CA 1
ATOM 1445 C C . GLU B 1 36 ? -10.779 11.503 7.654 1 91.45 36 GLU B C 1
ATOM 1447 O O . GLU B 1 36 ? -10.83 10.41 7.087 1 91.45 36 GLU B O 1
ATOM 1452 N N . ARG B 1 37 ? -9.73 12.205 7.743 1 93.15 37 ARG B N 1
ATOM 1453 C CA . ARG B 1 37 ? -8.456 11.721 7.222 1 93.15 37 ARG B CA 1
ATOM 1454 C C . ARG B 1 37 ? -8.048 10.417 7.898 1 93.15 37 ARG B C 1
ATOM 1456 O O . ARG B 1 37 ? -7.577 9.489 7.236 1 93.15 37 ARG B O 1
ATOM 1463 N N . ALA B 1 38 ? -8.228 10.382 9.203 1 91.54 38 ALA B N 1
ATOM 1464 C CA . ALA B 1 38 ? -7.877 9.181 9.956 1 91.54 38 ALA B CA 1
ATOM 1465 C C . ALA B 1 38 ? -8.689 7.979 9.481 1 91.54 38 ALA B C 1
ATOM 1467 O O . ALA B 1 38 ? -8.165 6.867 9.388 1 91.54 38 ALA B O 1
ATOM 1468 N N . VAL B 1 39 ? -9.917 8.194 9.18 1 91.57 39 VAL B N 1
ATOM 1469 C CA . VAL B 1 39 ? -10.796 7.119 8.732 1 91.57 39 VAL B CA 1
ATOM 1470 C C . VAL B 1 39 ? -10.31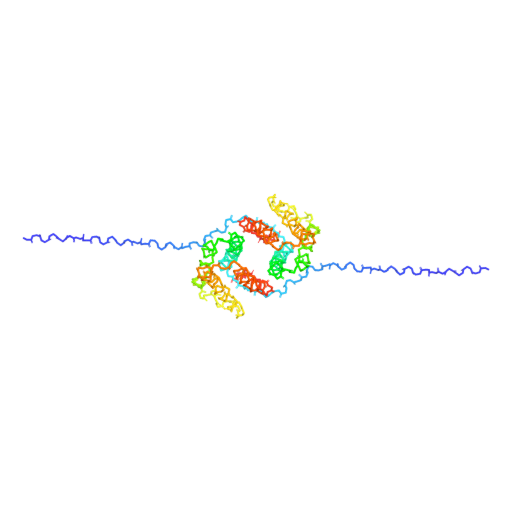5 6.586 7.384 1 91.57 39 VAL B C 1
ATOM 1472 O O . VAL B 1 39 ? -10.206 5.373 7.191 1 91.57 39 VAL B O 1
ATOM 1475 N N . VAL B 1 40 ? -9.997 7.449 6.443 1 93.1 40 VAL B N 1
ATOM 1476 C CA . VAL B 1 40 ? -9.556 7.048 5.111 1 93.1 40 VAL B CA 1
ATOM 1477 C C . VAL B 1 40 ? -8.213 6.327 5.206 1 93.1 40 VAL B C 1
ATOM 1479 O O . VAL B 1 40 ? -8.017 5.283 4.58 1 93.1 40 VAL B O 1
ATOM 1482 N N . LEU B 1 41 ? -7.323 6.864 6.065 1 94.71 41 LEU B N 1
ATOM 1483 C CA . LEU B 1 41 ? -6.003 6.259 6.199 1 94.71 41 LEU B CA 1
ATOM 1484 C C . LEU B 1 41 ? -6.097 4.889 6.863 1 94.71 41 LEU B C 1
ATOM 1486 O O . LEU B 1 41 ? -5.335 3.979 6.528 1 94.71 41 LEU B O 1
ATOM 1490 N N . ALA B 1 42 ? -6.991 4.734 7.766 1 93.84 42 ALA B N 1
ATOM 1491 C CA . ALA B 1 42 ? -7.193 3.427 8.385 1 93.84 42 ALA B CA 1
ATOM 1492 C C . ALA B 1 42 ? -7.664 2.401 7.359 1 93.84 42 ALA B C 1
ATOM 1494 O O . ALA B 1 42 ? -7.25 1.24 7.397 1 93.84 42 ALA B O 1
ATOM 1495 N N . GLU B 1 43 ? -8.531 2.823 6.51 1 94.21 43 GLU B N 1
ATOM 1496 C CA . GLU B 1 43 ? -8.992 1.923 5.457 1 94.21 43 GLU B CA 1
ATOM 1497 C C . GLU B 1 43 ? -7.843 1.513 4.54 1 94.21 43 GLU B C 1
ATOM 1499 O O . GLU B 1 43 ? -7.753 0.353 4.131 1 94.21 43 GLU B O 1
ATOM 1504 N N . MET B 1 44 ? -6.918 2.457 4.223 1 96.41 44 MET B N 1
ATOM 1505 C CA . MET B 1 44 ? -5.776 2.164 3.361 1 96.41 44 MET B CA 1
ATOM 1506 C C . MET B 1 44 ? -4.852 1.141 4.012 1 96.41 44 MET B C 1
ATOM 1508 O O . MET B 1 44 ? -4.332 0.25 3.338 1 96.41 44 MET B O 1
ATOM 1512 N N . ARG B 1 45 ? -4.678 1.276 5.285 1 97.02 45 ARG B N 1
ATOM 1513 C CA . ARG B 1 45 ? -3.87 0.301 6.011 1 97.02 45 ARG B CA 1
ATOM 1514 C C . ARG B 1 45 ? -4.542 -1.068 6.02 1 97.02 45 ARG B C 1
ATOM 1516 O O . ARG B 1 45 ? -3.872 -2.095 5.891 1 97.02 45 ARG B O 1
ATOM 1523 N N . ASN B 1 46 ? -5.849 -1.057 6.245 1 96.93 46 ASN B N 1
ATOM 1524 C CA . ASN B 1 46 ? -6.586 -2.314 6.171 1 96.93 46 ASN B CA 1
ATOM 1525 C C . ASN B 1 46 ? -6.452 -2.963 4.797 1 96.93 46 ASN B C 1
ATOM 1527 O O . ASN B 1 46 ? -6.27 -4.177 4.694 1 96.93 46 ASN B O 1
ATOM 1531 N N . PHE B 1 47 ? -6.527 -2.136 3.698 1 98.15 47 PHE B N 1
ATOM 1532 C CA . PHE B 1 47 ? -6.365 -2.655 2.345 1 98.15 47 PHE B CA 1
ATOM 1533 C C . PHE B 1 47 ? -5.003 -3.32 2.18 1 98.15 47 PHE B C 1
ATOM 1535 O O . PHE B 1 47 ? -4.893 -4.371 1.545 1 98.15 47 PHE B O 1
ATOM 1542 N N . LEU B 1 48 ? -3.949 -2.724 2.704 1 98.42 48 LEU B N 1
ATOM 1543 C CA . LEU B 1 48 ? -2.621 -3.324 2.627 1 98.42 48 LEU B CA 1
ATOM 1544 C C . LEU B 1 48 ? -2.618 -4.718 3.245 1 98.42 48 LEU B C 1
ATOM 1546 O O . LEU B 1 48 ? -2.083 -5.661 2.657 1 98.42 48 LEU B O 1
ATOM 1550 N N . GLU B 1 49 ? -3.268 -4.908 4.363 1 98.73 49 GLU B N 1
ATOM 1551 C CA . GLU B 1 49 ? -3.345 -6.206 5.027 1 98.73 49 GLU B CA 1
ATOM 1552 C C . GLU B 1 49 ? -4.169 -7.196 4.21 1 98.73 49 GLU B C 1
ATOM 1554 O O . GLU B 1 49 ? -3.81 -8.371 4.103 1 98.73 49 GLU B O 1
ATOM 1559 N N . VAL B 1 50 ? -5.222 -6.718 3.704 1 98.85 50 VAL B N 1
ATOM 1560 C CA . VAL B 1 50 ? -6.114 -7.567 2.922 1 98.85 50 VAL B CA 1
ATOM 1561 C C . VAL B 1 50 ? -5.391 -8.067 1.674 1 98.85 50 VAL B C 1
ATOM 1563 O O . VAL B 1 50 ? -5.479 -9.248 1.329 1 98.85 50 VAL B O 1
ATOM 1566 N N . VAL B 1 51 ? -4.649 -7.181 0.97 1 98.92 51 VAL B N 1
ATOM 1567 C CA . VAL B 1 51 ? -3.892 -7.565 -0.216 1 98.92 51 VAL B CA 1
ATOM 1568 C C . VAL B 1 51 ? -2.908 -8.679 0.136 1 98.92 51 VAL B C 1
ATOM 1570 O O . VAL B 1 51 ? -2.831 -9.692 -0.564 1 98.92 51 VAL B O 1
ATOM 1573 N N . GLN B 1 52 ? -2.224 -8.518 1.232 1 98.87 52 GLN B N 1
ATOM 1574 C CA . GLN B 1 52 ? -1.256 -9.523 1.661 1 98.87 52 GLN B CA 1
ATOM 1575 C C . GLN B 1 52 ? -1.945 -10.843 1.994 1 98.87 52 GLN B C 1
ATOM 1577 O O . GLN B 1 52 ? -1.445 -11.915 1.647 1 98.87 52 GLN B O 1
ATOM 1582 N N . GLN B 1 53 ? -3.063 -10.83 2.624 1 98.93 53 GLN B N 1
ATOM 1583 C CA . GLN B 1 53 ? -3.766 -12.04 3.04 1 98.93 53 GLN B CA 1
ATOM 1584 C C . GLN B 1 53 ? -4.36 -12.771 1.839 1 98.93 53 GLN B C 1
ATOM 1586 O O . GLN B 1 53 ? -4.39 -14.003 1.808 1 98.93 53 GLN B O 1
ATOM 1591 N N . ILE B 1 54 ? -4.839 -12.007 0.919 1 98.95 54 ILE B N 1
ATOM 1592 C CA . ILE B 1 54 ? -5.351 -12.62 -0.302 1 98.95 54 ILE B CA 1
ATOM 1593 C C . ILE B 1 54 ? -4.211 -13.302 -1.054 1 98.95 54 ILE B C 1
ATOM 1595 O O . ILE B 1 54 ? -4.356 -14.435 -1.518 1 98.95 54 ILE B O 1
ATOM 1599 N N . MET B 1 55 ? -3.116 -12.608 -1.183 1 98.87 55 MET B N 1
ATOM 1600 C CA . MET B 1 55 ? -1.958 -13.198 -1.848 1 98.87 55 MET B CA 1
ATOM 1601 C C . MET B 1 55 ? -1.516 -14.475 -1.141 1 98.87 55 MET B C 1
ATOM 1603 O O . MET B 1 55 ? -1.259 -15.492 -1.788 1 98.87 55 MET B O 1
ATOM 1607 N N . GLN B 1 56 ? -1.497 -14.436 0.184 1 98.86 56 GLN B N 1
ATOM 1608 C CA . GLN B 1 56 ? -1.116 -15.613 0.956 1 98.86 56 GLN B CA 1
ATOM 1609 C C . GLN B 1 56 ? -2.063 -16.779 0.686 1 98.86 56 GLN B C 1
ATOM 1611 O O . GLN B 1 56 ? -1.621 -17.91 0.475 1 98.86 56 GLN B O 1
ATOM 1616 N N . GLY B 1 57 ? -3.311 -16.485 0.768 1 98.9 57 GLY B N 1
ATOM 1617 C CA . GLY B 1 57 ? -4.291 -17.524 0.494 1 98.9 57 GLY B CA 1
ATOM 1618 C C . GLY B 1 57 ? -4.15 -18.126 -0.891 1 98.9 57 GLY B C 1
ATOM 1619 O O . GLY B 1 57 ? -4.248 -1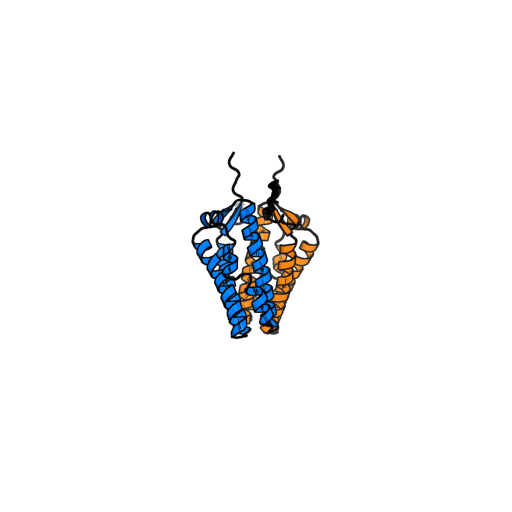9.344 -1.057 1 98.9 57 GLY B O 1
ATOM 1620 N N . ALA B 1 58 ? -3.895 -17.273 -1.886 1 98.84 58 ALA B N 1
ATOM 1621 C CA . ALA B 1 58 ? -3.746 -17.751 -3.258 1 98.84 58 ALA B CA 1
ATOM 1622 C C . ALA B 1 58 ? -2.484 -18.595 -3.411 1 98.84 58 ALA B C 1
ATOM 1624 O O . ALA B 1 58 ? -2.508 -19.649 -4.051 1 98.84 58 ALA B O 1
ATOM 1625 N N . ILE B 1 59 ? -1.379 -18.189 -2.831 1 98.49 59 ILE B N 1
ATOM 1626 C CA . ILE B 1 59 ? -0.097 -18.881 -2.91 1 98.49 59 ILE B CA 1
ATOM 1627 C C . ILE B 1 59 ? -0.214 -20.26 -2.267 1 98.49 59 ILE B C 1
ATOM 1629 O O . ILE B 1 59 ? 0.319 -21.243 -2.788 1 98.49 59 ILE B O 1
ATOM 1633 N N . THR B 1 60 ? -0.991 -20.329 -1.191 1 98.45 60 THR B N 1
ATOM 1634 C CA . THR B 1 60 ? -1.098 -21.583 -0.454 1 98.45 60 THR B CA 1
ATOM 1635 C C . THR B 1 60 ? -2.35 -22.35 -0.87 1 98.45 60 THR B C 1
ATOM 1637 O O . THR B 1 60 ? -2.701 -23.357 -0.252 1 98.45 60 THR B O 1
ATOM 1640 N N . GLU B 1 61 ? -3.09 -21.81 -1.765 1 98.36 61 GLU B N 1
ATOM 1641 C CA . GLU B 1 61 ? -4.31 -22.4 -2.307 1 98.36 61 GLU B CA 1
ATOM 1642 C C . GLU B 1 61 ? -5.379 -22.548 -1.227 1 98.36 61 GLU B C 1
ATOM 1644 O O . GLU B 1 61 ? -6.135 -23.521 -1.223 1 98.36 61 GLU B O 1
ATOM 1649 N N . ASP B 1 62 ? -5.345 -21.719 -0.261 1 98.76 62 ASP B N 1
ATOM 1650 C CA . ASP B 1 62 ? -6.38 -21.606 0.761 1 98.76 62 ASP B CA 1
ATOM 1651 C C . ASP B 1 62 ? -7.424 -20.562 0.373 1 98.76 62 ASP B C 1
ATOM 1653 O O . ASP B 1 62 ? -7.367 -19.418 0.831 1 98.76 62 ASP B O 1
ATOM 1657 N N . MET B 1 63 ? -8.403 -21.032 -0.401 1 98.78 63 MET B N 1
ATOM 1658 C CA . MET B 1 63 ? -9.359 -20.087 -0.969 1 98.78 63 MET B CA 1
ATOM 1659 C C . MET B 1 63 ? -10.344 -19.606 0.092 1 98.78 63 MET B C 1
ATOM 1661 O O . MET B 1 63 ? -10.994 -18.574 -0.081 1 98.78 63 MET B O 1
ATOM 1665 N N . GLN B 1 64 ? -10.498 -20.335 1.174 1 98.84 64 GLN B N 1
ATOM 1666 C CA . GLN B 1 64 ? -11.275 -19.825 2.298 1 98.84 64 GLN B CA 1
ATOM 1667 C C . GLN B 1 64 ? -10.609 -18.599 2.915 1 98.84 64 GLN B C 1
ATOM 1669 O O . GLN B 1 64 ? -11.29 -17.649 3.308 1 98.84 64 GLN B O 1
ATOM 1674 N N . GLN B 1 65 ? -9.32 -18.608 3.065 1 98.88 65 GLN B N 1
ATOM 1675 C CA . GLN B 1 65 ? -8.589 -17.441 3.548 1 98.88 65 GLN B CA 1
ATOM 1676 C C . GLN B 1 65 ? -8.799 -16.242 2.629 1 98.88 65 GLN B C 1
ATOM 1678 O O . GLN B 1 65 ? -8.957 -15.113 3.098 1 98.88 65 GLN B O 1
ATOM 1683 N N . VAL B 1 66 ? -8.761 -16.505 1.307 1 98.93 66 VAL B N 1
ATOM 1684 C CA . VAL B 1 66 ? -8.983 -15.437 0.338 1 98.93 66 VAL B CA 1
ATOM 1685 C C . VAL B 1 66 ? -10.351 -14.8 0.574 1 98.93 66 VAL B C 1
ATOM 1687 O O . VAL B 1 66 ? -10.464 -13.577 0.677 1 98.93 66 VAL B O 1
ATOM 1690 N N . GLU B 1 67 ? -11.347 -15.63 0.686 1 98.9 67 GLU B N 1
ATOM 1691 C CA . GLU B 1 67 ? -12.697 -15.117 0.9 1 98.9 67 GLU B CA 1
ATOM 1692 C C . GLU B 1 67 ? -12.791 -14.342 2.211 1 98.9 67 GLU B C 1
ATOM 1694 O O .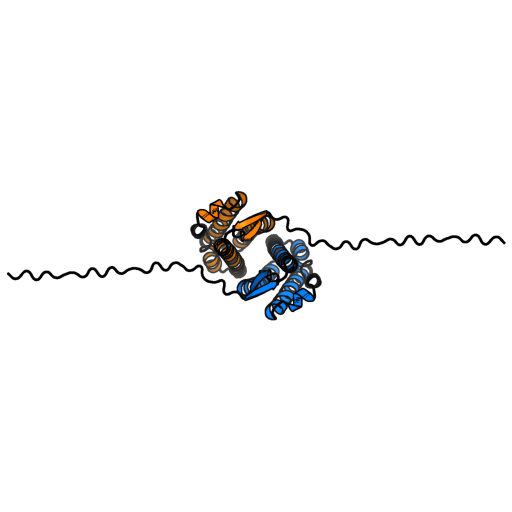 GLU B 1 67 ? -13.344 -13.241 2.249 1 98.9 67 GLU B O 1
ATOM 1699 N N . ASN B 1 68 ? -12.278 -14.91 3.272 1 98.77 68 ASN B N 1
ATOM 1700 C CA . ASN B 1 68 ? -12.347 -14.305 4.597 1 98.77 68 ASN B CA 1
ATOM 1701 C C . ASN B 1 68 ? -11.665 -12.94 4.627 1 98.77 68 ASN B C 1
ATOM 1703 O O . ASN B 1 68 ? -12.093 -12.043 5.355 1 98.77 68 ASN B O 1
ATOM 1707 N N . ALA B 1 69 ? -10.628 -12.834 3.859 1 98.84 69 ALA B N 1
ATOM 1708 C CA . ALA B 1 69 ? -9.897 -11.571 3.815 1 98.84 69 ALA B CA 1
ATOM 1709 C C . ALA B 1 69 ? -10.644 -10.533 2.983 1 98.84 69 ALA B C 1
ATOM 1711 O O . ALA B 1 69 ? -10.724 -9.362 3.364 1 98.84 69 ALA B O 1
ATOM 1712 N N . ALA B 1 70 ? -11.193 -10.94 1.856 1 98.84 70 ALA B N 1
ATOM 1713 C CA . ALA B 1 70 ? -11.725 -10.009 0.864 1 98.84 70 ALA B CA 1
ATOM 1714 C C . ALA B 1 70 ? -13.147 -9.583 1.218 1 98.84 70 ALA B C 1
ATOM 1716 O O . ALA B 1 70 ? -13.539 -8.44 0.971 1 98.84 70 ALA B O 1
ATOM 1717 N N . ARG B 1 71 ? -13.916 -10.4 1.807 1 98.57 71 ARG B N 1
ATOM 1718 C CA . ARG B 1 71 ? -15.346 -10.182 2 1 98.57 71 ARG B CA 1
ATOM 1719 C C . ARG B 1 71 ? -15.601 -8.966 2.884 1 98.57 71 ARG B C 1
ATOM 1721 O O . ARG B 1 71 ? -16.427 -8.113 2.552 1 98.57 71 ARG B O 1
ATOM 1728 N N . PRO B 1 72 ? -14.884 -8.792 3.984 1 97.62 72 PRO B N 1
ATOM 1729 C CA . PRO B 1 72 ? -15.2 -7.678 4.881 1 97.62 72 PRO B CA 1
ATOM 1730 C C . PRO B 1 72 ? -14.923 -6.315 4.249 1 97.62 72 PRO B C 1
ATOM 1732 O O . PRO B 1 72 ? -15.422 -5.295 4.73 1 97.62 72 PRO B O 1
ATOM 1735 N N . VAL B 1 73 ? -14.151 -6.299 3.186 1 97.25 73 VAL B N 1
ATOM 1736 C CA . VAL B 1 73 ? -13.828 -5.012 2.578 1 97.25 73 VAL B CA 1
ATOM 1737 C C . VAL B 1 73 ? -14.549 -4.878 1.238 1 97.25 73 VAL B C 1
ATOM 1739 O O . VAL B 1 73 ? -14.231 -3.993 0.441 1 97.25 73 VAL B O 1
ATOM 1742 N N . GLY B 1 74 ? -15.475 -5.723 0.987 1 96.01 74 GLY B N 1
ATOM 1743 C CA . GLY B 1 74 ? -16.309 -5.633 -0.201 1 96.01 74 GLY B CA 1
ATOM 1744 C C . GLY B 1 74 ? -17.221 -4.421 -0.2 1 96.01 74 GLY B C 1
ATOM 1745 O O . GLY B 1 74 ? -16.953 -3.436 0.492 1 96.01 74 GLY B O 1
ATOM 1746 N N . LEU B 1 75 ? -18.244 -4.441 -0.983 1 90.5 75 LEU B N 1
ATOM 1747 C CA . LEU B 1 75 ? -19.14 -3.313 -1.213 1 90.5 75 LEU B CA 1
ATOM 1748 C C . LEU B 1 75 ? -19.803 -2.871 0.087 1 90.5 75 LEU B C 1
ATOM 1750 O O . LEU B 1 75 ? -20.041 -1.679 0.293 1 90.5 75 LEU B O 1
ATOM 1754 N N . ALA B 1 76 ? -20.051 -3.812 0.952 1 86.62 76 ALA B N 1
ATOM 1755 C CA . ALA B 1 76 ? -20.74 -3.501 2.202 1 86.62 76 ALA B CA 1
ATOM 1756 C C . ALA B 1 76 ? -19.891 -2.59 3.085 1 86.62 76 ALA B C 1
ATOM 1758 O O . ALA B 1 76 ? -20.422 -1.854 3.92 1 86.62 76 ALA B O 1
ATOM 1759 N N . ALA B 1 77 ? -18.641 -2.584 2.937 1 86.99 77 ALA B N 1
ATOM 1760 C CA . ALA B 1 77 ? -17.732 -1.791 3.76 1 86.99 77 ALA B CA 1
ATOM 1761 C C . ALA B 1 77 ? -17.756 -0.323 3.345 1 86.99 77 ALA B C 1
ATOM 1763 O O . ALA B 1 77 ? -17.281 0.545 4.081 1 86.99 77 ALA B O 1
ATOM 1764 N N . MET B 1 78 ? -18.287 0.033 2.184 1 83.35 78 MET B N 1
ATOM 1765 C CA . MET B 1 78 ? -18.354 1.412 1.71 1 83.35 78 MET B CA 1
ATOM 1766 C C . MET B 1 78 ? -19.342 2.225 2.541 1 83.35 78 MET B C 1
ATOM 1768 O O . MET B 1 78 ? -19.284 3.456 2.554 1 83.35 78 MET B O 1
ATOM 1772 N N . GLN B 1 79 ? -20.197 1.542 3.153 1 73.14 79 GLN B N 1
ATOM 1773 C CA . GLN B 1 79 ? -21.24 2.207 3.927 1 73.14 79 GLN B CA 1
ATOM 1774 C C . GLN B 1 79 ? -20.65 2.948 5.123 1 73.14 79 GLN B C 1
ATOM 1776 O O . GLN B 1 79 ? -21.315 3.792 5.728 1 73.14 79 GLN B O 1
ATOM 1781 N N . GLY B 1 80 ? -19.391 2.863 5.252 1 66.94 80 GLY B N 1
ATOM 1782 C CA . GLY B 1 80 ? -18.777 3.507 6.403 1 66.94 80 GLY B CA 1
ATOM 1783 C C . GLY B 1 80 ? -18.307 4.92 6.115 1 66.94 80 GLY B C 1
ATOM 1784 O O . GLY B 1 80 ? -18.015 5.683 7.038 1 66.94 80 GLY B O 1
ATOM 1785 N N . MET B 1 81 ? -18.328 5.295 4.84 1 77.47 81 MET B N 1
ATOM 1786 C CA . MET B 1 81 ? -17.947 6.672 4.538 1 77.47 81 MET B CA 1
ATOM 1787 C C . MET B 1 81 ? -19.135 7.614 4.699 1 77.47 81 MET B C 1
ATOM 1789 O O . MET B 1 81 ? -20.185 7.405 4.09 1 77.47 81 MET B O 1
ATOM 1793 N N . SER B 1 82 ? -19.026 8.58 5.547 1 83.8 82 SER B N 1
ATOM 1794 C CA . SER B 1 82 ? -20.105 9.53 5.798 1 83.8 82 SER B CA 1
ATOM 1795 C C . SER B 1 82 ? -20.419 10.351 4.552 1 83.8 82 SER B C 1
ATOM 1797 O O . SER B 1 82 ? -19.568 10.509 3.675 1 83.8 82 SER B O 1
ATOM 1799 N N . GLN B 1 83 ? -21.648 10.853 4.53 1 87.75 83 GLN B N 1
ATOM 1800 C CA . GLN B 1 83 ? -22.056 11.726 3.434 1 87.75 83 GLN B CA 1
ATOM 1801 C C . GLN B 1 83 ? -21.196 12.986 3.384 1 87.75 83 GLN B C 1
ATOM 1803 O O . GLN B 1 83 ? -20.866 13.476 2.303 1 87.75 83 GLN B O 1
ATOM 1808 N N . GLU B 1 84 ? -20.853 13.458 4.515 1 90.01 84 GLU B N 1
ATOM 1809 C CA . GLU B 1 84 ? -20.031 14.661 4.614 1 90.01 84 GLU B CA 1
ATOM 1810 C C . GLU B 1 84 ? -18.66 14.445 3.979 1 90.01 84 GLU B C 1
ATOM 1812 O O . GLU B 1 84 ? -18.165 15.308 3.251 1 90.01 84 GLU B O 1
ATOM 1817 N N . LEU B 1 85 ? -18.119 13.31 4.213 1 90.27 85 LEU B N 1
ATOM 1818 C CA . LEU B 1 85 ? -16.824 12.978 3.63 1 90.27 85 LEU B CA 1
ATOM 1819 C C . LEU B 1 85 ? -16.933 12.822 2.117 1 90.27 85 LEU B C 1
ATOM 1821 O O . LEU B 1 85 ? -16.087 13.326 1.374 1 90.27 85 LEU B O 1
ATOM 1825 N N . GLN B 1 86 ? -17.99 12.242 1.667 1 90.3 86 GLN B N 1
ATOM 1826 C CA . GLN B 1 86 ? -18.177 12.011 0.238 1 90.3 86 GLN B CA 1
ATOM 1827 C C . GLN B 1 86 ? -18.228 13.329 -0.53 1 90.3 86 GLN B C 1
ATO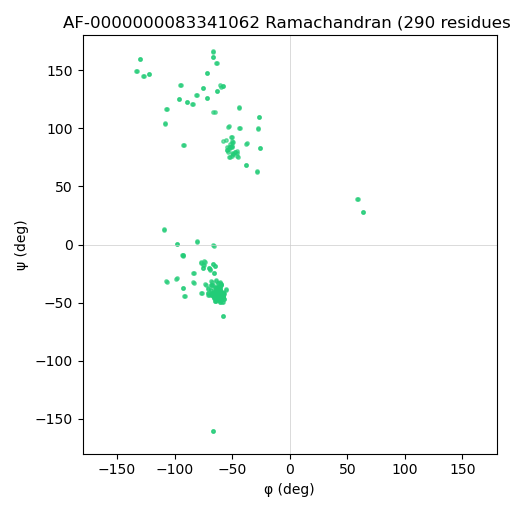M 1829 O O . GLN B 1 86 ? -17.707 13.425 -1.643 1 90.3 86 GLN B O 1
ATOM 1834 N N . LYS B 1 87 ? -18.751 14.301 0.085 1 91.92 87 LYS B N 1
ATOM 1835 C CA . LYS B 1 87 ? -18.917 15.601 -0.558 1 91.92 87 LYS B CA 1
ATOM 1836 C C . LYS B 1 87 ? -17.571 16.292 -0.759 1 91.92 87 LYS B C 1
ATOM 1838 O O . LYS B 1 87 ? -17.445 17.185 -1.599 1 91.92 87 LYS B O 1
ATOM 1843 N N . LYS B 1 88 ? -16.631 15.911 -0.063 1 92.07 88 LYS B N 1
ATOM 1844 C CA . LYS B 1 88 ? -15.325 16.562 -0.116 1 92.07 88 LYS B CA 1
ATOM 1845 C C . LYS B 1 88 ? -14.404 15.866 -1.113 1 92.07 88 LYS B C 1
ATOM 1847 O O . LYS B 1 88 ? -13.307 16.352 -1.398 1 92.07 88 LYS B O 1
ATOM 1852 N N . LEU B 1 89 ? -14.831 14.715 -1.608 1 92.73 89 LEU B N 1
ATOM 1853 C CA . LEU B 1 89 ? -13.975 13.899 -2.461 1 92.73 89 LEU B CA 1
ATOM 1854 C C . LEU B 1 89 ? -14.238 14.189 -3.934 1 92.73 89 LEU B C 1
ATOM 1856 O O . LEU B 1 89 ? -15.389 14.365 -4.341 1 92.73 89 LEU B O 1
ATOM 1860 N N . PRO B 1 90 ? -13.148 14.289 -4.735 1 94.12 90 PRO B N 1
ATOM 1861 C CA . PRO B 1 90 ? -13.337 14.503 -6.172 1 94.12 90 PRO B CA 1
ATOM 1862 C C . PRO B 1 90 ? -13.979 13.305 -6.868 1 94.12 90 PRO B C 1
ATOM 1864 O O . PRO B 1 90 ? -13.891 12.179 -6.372 1 94.12 90 PRO B O 1
ATOM 1867 N N . ASP B 1 91 ? -14.447 13.481 -8.062 1 91.6 91 ASP B N 1
ATOM 1868 C CA . ASP B 1 91 ? -15.223 12.479 -8.787 1 91.6 91 ASP B CA 1
ATOM 1869 C C . ASP B 1 91 ? -14.394 11.222 -9.043 1 91.6 91 ASP B C 1
ATOM 1871 O O . ASP B 1 91 ? -14.873 10.105 -8.838 1 91.6 91 ASP B O 1
ATOM 1875 N N . PRO B 1 92 ? -13.154 11.388 -9.488 1 89.64 92 PRO B N 1
ATOM 1876 C CA . PRO B 1 92 ? -12.405 10.154 -9.734 1 89.64 92 PRO B CA 1
ATOM 1877 C C . PRO B 1 92 ? -12.172 9.341 -8.463 1 89.64 92 PRO B C 1
ATOM 1879 O O . PRO B 1 92 ? -12.129 8.109 -8.512 1 89.64 92 PRO B O 1
ATOM 1882 N N . PHE B 1 93 ? -12.076 10.053 -7.361 1 90.6 93 PHE B N 1
ATOM 1883 C CA . PHE B 1 93 ? -11.993 9.364 -6.079 1 90.6 93 PHE B CA 1
ATOM 1884 C C . PHE B 1 93 ? -13.262 8.562 -5.813 1 90.6 93 PHE B C 1
ATOM 1886 O O . PHE B 1 93 ? -13.194 7.389 -5.44 1 90.6 93 PHE B O 1
ATOM 1893 N N . LEU B 1 94 ? -14.38 9.132 -6.111 1 89.92 94 LEU B N 1
ATOM 1894 C CA . LEU B 1 94 ? -15.683 8.526 -5.858 1 89.92 94 LEU B CA 1
ATOM 1895 C C . LEU B 1 94 ? -15.962 7.403 -6.85 1 89.92 94 LEU B C 1
ATOM 1897 O O . LEU B 1 94 ? -16.868 6.593 -6.639 1 89.92 94 LEU B O 1
ATOM 1901 N N . SER B 1 95 ? -15.196 7.377 -7.862 1 90.82 95 SER B N 1
ATOM 1902 C CA . SER B 1 95 ? -15.333 6.28 -8.815 1 90.82 95 SER B CA 1
ATOM 1903 C C . SER B 1 95 ? -14.407 5.121 -8.461 1 90.82 95 SER B C 1
ATOM 1905 O O . SER B 1 95 ? -14.834 3.965 -8.433 1 90.82 95 SER B O 1
ATOM 1907 N N . MET B 1 96 ? -13.158 5.394 -8.117 1 92.89 96 MET B N 1
ATOM 1908 C CA . MET B 1 96 ? -12.165 4.36 -7.842 1 92.89 96 MET B CA 1
ATOM 1909 C C . MET B 1 96 ? -12.441 3.681 -6.504 1 92.89 96 MET B C 1
ATOM 1911 O O . MET B 1 96 ? -12.213 2.479 -6.354 1 92.89 96 MET B O 1
ATOM 1915 N N . GLY B 1 97 ? -12.94 4.486 -5.535 1 91.72 97 GLY B N 1
ATOM 1916 C CA . GLY B 1 97 ? -13.24 3.93 -4.225 1 91.72 97 GLY B CA 1
ATOM 1917 C C . GLY B 1 97 ? -14.231 2.782 -4.277 1 91.72 97 GLY B C 1
ATOM 1918 O O . GLY B 1 97 ? -13.871 1.633 -4.012 1 91.72 97 GLY B O 1
ATOM 1919 N N . PRO B 1 98 ? -15.438 3.025 -4.743 1 91.97 98 PRO B N 1
ATOM 1920 C CA . PRO B 1 98 ? -16.446 1.969 -4.866 1 91.97 98 PRO B CA 1
ATOM 1921 C C . PRO B 1 98 ? -16.007 0.839 -5.794 1 91.97 98 PRO B C 1
ATOM 1923 O O . PRO B 1 98 ? -16.296 -0.331 -5.528 1 91.97 98 PRO B O 1
ATOM 1926 N N . GLN B 1 99 ? -15.323 1.149 -6.837 1 95.49 99 GLN B N 1
ATOM 1927 C CA . GLN B 1 99 ? -14.836 0.105 -7.732 1 95.49 99 GLN B CA 1
ATOM 1928 C C . GLN B 1 99 ? -13.862 -0.825 -7.014 1 95.49 99 GLN B C 1
ATOM 1930 O O . GLN B 1 99 ? -13.889 -2.04 -7.221 1 95.49 99 GLN B O 1
ATOM 1935 N N . THR B 1 100 ? -12.977 -0.284 -6.19 1 97.29 100 THR B N 1
ATOM 1936 C CA . THR B 1 100 ? -12.046 -1.085 -5.403 1 97.29 100 THR B CA 1
ATOM 1937 C C . THR B 1 100 ? -12.799 -2.048 -4.49 1 97.29 100 THR B C 1
ATOM 1939 O O . THR B 1 100 ? -12.489 -3.241 -4.447 1 97.29 100 THR B O 1
ATOM 1942 N N . HIS B 1 101 ? -13.823 -1.583 -3.808 1 97.07 101 HIS B N 1
ATOM 1943 C CA . HIS B 1 101 ? -14.64 -2.422 -2.938 1 97.07 101 HIS B CA 1
ATOM 1944 C C . HIS B 1 101 ? -15.362 -3.503 -3.736 1 97.07 101 HIS B C 1
ATOM 1946 O O . HIS B 1 101 ? -15.426 -4.658 -3.307 1 97.07 101 HIS B O 1
ATOM 1952 N N . ARG B 1 102 ? -15.856 -3.175 -4.871 1 97.3 102 ARG B N 1
ATOM 1953 C CA . ARG B 1 102 ? -16.532 -4.145 -5.726 1 97.3 102 ARG B CA 1
ATOM 1954 C C . ARG B 1 102 ? -15.572 -5.24 -6.178 1 97.3 102 ARG B C 1
ATOM 1956 O O . ARG B 1 102 ? -15.939 -6.416 -6.222 1 97.3 102 ARG B O 1
ATOM 1963 N N . ASN B 1 103 ? -14.432 -4.797 -6.512 1 98.48 103 ASN B N 1
ATOM 1964 C CA . ASN B 1 103 ? -13.437 -5.774 -6.943 1 98.48 103 ASN B CA 1
ATOM 1965 C C . ASN B 1 103 ? -13.086 -6.749 -5.823 1 98.48 103 ASN B C 1
ATOM 1967 O O . ASN B 1 103 ? -12.915 -7.945 -6.066 1 98.48 103 ASN B O 1
ATOM 1971 N N . PHE B 1 104 ? -12.991 -6.234 -4.555 1 98.69 104 PHE B N 1
ATOM 1972 C CA . PHE B 1 104 ? -12.757 -7.135 -3.433 1 98.69 104 PHE B CA 1
ATOM 1973 C C . PHE B 1 104 ? -13.929 -8.092 -3.253 1 98.69 104 PHE B C 1
ATOM 1975 O O . PHE B 1 104 ? -13.734 -9.271 -2.951 1 98.69 104 PHE B O 1
ATOM 1982 N N . GLN B 1 105 ? -15.143 -7.594 -3.461 1 98.45 105 GLN B N 1
ATOM 1983 C CA . GLN B 1 105 ? -16.316 -8.459 -3.39 1 98.45 105 GLN B CA 1
ATOM 1984 C C . GLN B 1 105 ? -16.251 -9.561 -4.443 1 98.45 105 GLN B C 1
ATOM 1986 O O . GLN B 1 105 ? -16.555 -10.721 -4.155 1 98.45 105 GLN B O 1
ATOM 1991 N N . MET B 1 106 ? -15.851 -9.216 -5.623 1 98.76 106 MET B N 1
ATOM 1992 C CA . MET B 1 106 ? -15.739 -10.188 -6.707 1 98.76 106 MET B CA 1
ATOM 1993 C C . MET B 1 106 ? -14.679 -11.238 -6.389 1 98.76 106 MET B C 1
ATOM 1995 O O . MET B 1 106 ? -14.873 -12.424 -6.658 1 98.76 106 MET B O 1
ATOM 1999 N N . ILE B 1 107 ? -13.591 -10.818 -5.837 1 98.89 107 ILE B N 1
ATOM 2000 C CA . ILE B 1 107 ? -12.551 -11.757 -5.43 1 98.89 107 ILE B CA 1
ATOM 2001 C C . ILE B 1 107 ? -13.116 -12.74 -4.406 1 98.89 107 ILE B C 1
ATOM 2003 O O . ILE B 1 107 ? -12.888 -13.948 -4.505 1 98.89 107 ILE B O 1
ATOM 2007 N N . ALA B 1 108 ? -13.879 -12.192 -3.424 1 98.87 108 ALA B N 1
ATOM 2008 C CA . ALA B 1 108 ? -14.476 -13.052 -2.406 1 98.87 108 ALA B CA 1
ATOM 2009 C C . ALA B 1 108 ? -15.439 -14.056 -3.032 1 98.87 108 ALA B C 1
ATOM 2011 O O . ALA B 1 108 ? -15.398 -15.247 -2.713 1 98.87 108 ALA B O 1
ATOM 2012 N N . ASP B 1 109 ? -16.247 -13.61 -3.919 1 98.85 109 ASP B N 1
ATOM 2013 C CA . ASP B 1 109 ? -17.22 -14.474 -4.58 1 98.85 109 ASP B CA 1
ATOM 2014 C C . ASP B 1 109 ? -16.524 -15.552 -5.408 1 98.85 109 ASP B C 1
ATOM 2016 O O . ASP B 1 109 ? -16.883 -16.729 -5.332 1 98.85 109 ASP B O 1
ATOM 2020 N N . ASP B 1 110 ? -15.583 -15.129 -6.187 1 98.84 110 ASP B N 1
ATOM 2021 C CA . ASP B 1 110 ? -14.892 -16.062 -7.072 1 98.84 110 ASP B CA 1
ATOM 2022 C C . ASP B 1 110 ? -14.064 -17.065 -6.272 1 98.84 110 ASP B C 1
ATOM 2024 O O . ASP B 1 110 ? -13.921 -18.222 -6.675 1 98.84 110 ASP B O 1
ATOM 2028 N N . ALA B 1 111 ? -13.508 -16.586 -5.163 1 98.82 111 ALA B N 1
ATOM 2029 C CA . ALA B 1 111 ? -12.788 -17.517 -4.297 1 98.82 111 ALA B CA 1
ATOM 2030 C C . ALA B 1 111 ? -13.712 -18.621 -3.791 1 98.82 111 ALA B C 1
ATOM 2032 O O . ALA B 1 111 ? -13.329 -19.793 -3.758 1 98.82 111 ALA B O 1
ATOM 2033 N N . ARG B 1 112 ? -14.88 -18.289 -3.403 1 98.49 112 ARG B N 1
ATOM 2034 C CA . ARG B 1 112 ? -15.869 -19.241 -2.909 1 98.49 112 ARG B CA 1
ATOM 2035 C C . ARG B 1 112 ? -16.357 -20.155 -4.028 1 98.49 112 ARG B C 1
ATOM 2037 O O . ARG B 1 112 ? -16.409 -21.375 -3.863 1 98.49 112 ARG B O 1
ATOM 2044 N N . ASP B 1 113 ? -16.608 -19.629 -5.138 1 98.62 113 ASP B N 1
ATOM 2045 C CA . ASP B 1 113 ? -17.376 -20.339 -6.156 1 98.62 113 ASP B CA 1
ATOM 2046 C C . ASP B 1 113 ? -16.456 -21.096 -7.11 1 98.62 113 ASP B C 1
ATOM 2048 O O . ASP B 1 113 ? -16.804 -22.177 -7.591 1 98.62 113 ASP B O 1
ATOM 2052 N N . LEU B 1 114 ? -15.28 -20.506 -7.463 1 98.43 114 LEU B N 1
ATOM 2053 C CA . LEU B 1 114 ? -14.402 -21.077 -8.479 1 98.43 114 LEU B CA 1
ATOM 2054 C C . LEU B 1 114 ? -13.163 -21.695 -7.841 1 98.43 114 LEU B C 1
ATOM 2056 O O . LEU B 1 114 ? -12.585 -22.64 -8.385 1 98.43 114 LEU B O 1
ATOM 2060 N N . GLY B 1 115 ? -12.747 -21.124 -6.772 1 98.05 115 GLY B N 1
ATOM 2061 C CA . GLY B 1 115 ? -11.589 -21.644 -6.063 1 98.05 115 GLY B CA 1
ATOM 2062 C C . GLY B 1 115 ? -10.33 -21.663 -6.909 1 98.05 115 GLY B C 1
ATOM 2063 O O . GLY B 1 115 ? -9.552 -22.617 -6.853 1 98.05 115 GLY B O 1
ATOM 2064 N N . ASP B 1 116 ? -10.025 -20.674 -7.755 1 98.48 116 ASP B N 1
ATOM 2065 C CA . ASP B 1 116 ? -8.902 -20.599 -8.685 1 98.48 116 ASP B CA 1
ATOM 2066 C C . ASP B 1 116 ? -7.865 -19.584 -8.213 1 98.48 116 ASP B C 1
ATOM 2068 O O . ASP B 1 116 ? -8.036 -18.378 -8.405 1 98.48 116 ASP B O 1
ATOM 2072 N N . PRO B 1 117 ? -6.784 -20.029 -7.689 1 98.58 117 PRO B N 1
ATOM 2073 C CA . PRO B 1 117 ? -5.762 -19.116 -7.175 1 98.58 117 PRO B CA 1
ATOM 2074 C C . PRO B 1 117 ? -5.194 -18.197 -8.255 1 98.58 117 PRO B C 1
ATOM 2076 O O . PRO B 1 117 ? -4.88 -17.036 -7.98 1 98.58 117 PRO B O 1
ATOM 2079 N N . ALA B 1 118 ? -4.995 -18.704 -9.408 1 98.41 118 ALA B N 1
ATOM 2080 C CA . ALA B 1 118 ? -4.443 -17.883 -10.483 1 98.41 118 ALA B CA 1
ATOM 2081 C C . ALA B 1 118 ? -5.37 -16.716 -10.813 1 98.41 118 ALA B C 1
ATOM 2083 O O . ALA B 1 118 ? -4.913 -15.586 -10.996 1 98.41 118 ALA B O 1
ATOM 2084 N N . LEU B 1 119 ? -6.658 -17.05 -10.884 1 98.77 119 LEU B N 1
ATOM 2085 C CA . LEU B 1 119 ? -7.638 -15.996 -11.12 1 98.77 119 LEU B CA 1
ATOM 2086 C C . LEU B 1 119 ? -7.6 -14.959 -10.002 1 98.77 119 LEU B C 1
ATOM 2088 O O . LEU B 1 119 ? -7.675 -13.756 -10.263 1 98.77 119 LEU B O 1
ATOM 2092 N N . THR B 1 120 ? -7.506 -15.409 -8.799 1 98.88 120 THR B N 1
ATOM 2093 C CA . THR B 1 120 ? -7.449 -14.528 -7.638 1 98.88 120 THR B CA 1
ATOM 2094 C C . THR B 1 120 ? -6.277 -13.557 -7.752 1 98.88 120 THR B C 1
ATO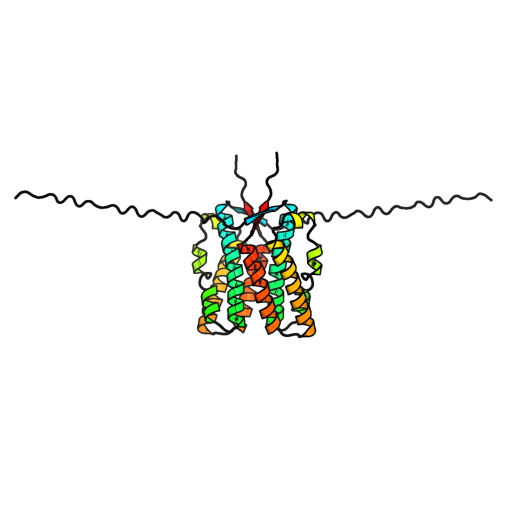M 2096 O O . THR B 1 120 ? -6.436 -12.355 -7.531 1 98.88 120 THR B O 1
ATOM 2099 N N . LEU B 1 121 ? -5.11 -14.042 -8.102 1 98.9 121 LEU B N 1
ATOM 2100 C CA . LEU B 1 121 ? -3.926 -13.197 -8.218 1 98.9 121 LEU B CA 1
ATOM 2101 C C . LEU B 1 121 ? -4.093 -12.178 -9.34 1 98.9 121 LEU B C 1
ATOM 2103 O O . LEU B 1 121 ? -3.672 -11.027 -9.206 1 98.9 121 LEU B O 1
ATOM 2107 N N . GLU B 1 122 ? -4.704 -12.538 -10.395 1 98.86 122 GLU B N 1
ATOM 2108 C CA . GLU B 1 122 ? -4.971 -11.617 -11.496 1 98.86 122 GLU B CA 1
ATOM 2109 C C . GLU B 1 122 ? -5.923 -10.505 -11.067 1 98.86 122 GLU B C 1
ATOM 2111 O O . GLU B 1 122 ? -5.683 -9.33 -11.352 1 98.86 122 GLU B O 1
ATOM 2116 N N . GLN B 1 123 ? -6.994 -10.927 -10.435 1 98.92 123 GLN B N 1
ATOM 2117 C CA . GLN B 1 123 ? -7.98 -9.961 -9.963 1 98.92 123 GLN B CA 1
ATOM 2118 C C . GLN B 1 123 ? -7.363 -8.989 -8.961 1 98.92 123 GLN B C 1
ATOM 2120 O O . GLN B 1 123 ? -7.635 -7.788 -9.005 1 98.92 123 GLN B O 1
ATOM 2125 N N . LEU B 1 124 ? -6.588 -9.506 -8.052 1 98.93 124 LEU B N 1
ATOM 2126 C CA . LEU B 1 124 ? -5.921 -8.673 -7.057 1 98.93 124 LEU B CA 1
ATOM 2127 C C . LEU B 1 124 ? -4.987 -7.67 -7.725 1 98.93 124 LEU B C 1
ATOM 2129 O O . LEU B 1 124 ? -5.005 -6.482 -7.393 1 98.93 124 LEU B O 1
ATOM 2133 N N . ASN B 1 125 ? -4.185 -8.15 -8.638 1 98.87 125 ASN B N 1
ATOM 2134 C CA . ASN B 1 125 ? -3.255 -7.289 -9.361 1 98.87 125 ASN B CA 1
ATOM 2135 C C . ASN B 1 125 ? -3.985 -6.167 -10.094 1 98.87 125 ASN B C 1
ATOM 2137 O O . ASN B 1 125 ? -3.539 -5.018 -10.079 1 98.87 125 ASN B O 1
ATOM 2141 N N . LYS B 1 126 ? -5.055 -6.492 -10.712 1 98.67 126 LYS B N 1
ATOM 2142 C CA . LYS B 1 126 ? -5.871 -5.49 -11.393 1 98.67 126 LYS B CA 1
ATOM 2143 C C . LYS B 1 126 ? -6.421 -4.465 -10.406 1 98.67 126 LYS B C 1
ATOM 2145 O O . LYS B 1 126 ? -6.426 -3.265 -10.687 1 98.67 126 LYS B O 1
ATOM 2150 N N . ASN B 1 127 ? -6.923 -4.933 -9.326 1 98.75 127 ASN B N 1
ATOM 2151 C CA . ASN B 1 127 ? -7.462 -4.023 -8.321 1 98.75 127 ASN B CA 1
ATOM 2152 C C . ASN B 1 127 ? -6.397 -3.057 -7.81 1 98.75 127 ASN B C 1
ATOM 2154 O O . ASN B 1 127 ? -6.692 -1.895 -7.526 1 98.75 127 ASN B O 1
ATOM 2158 N N . M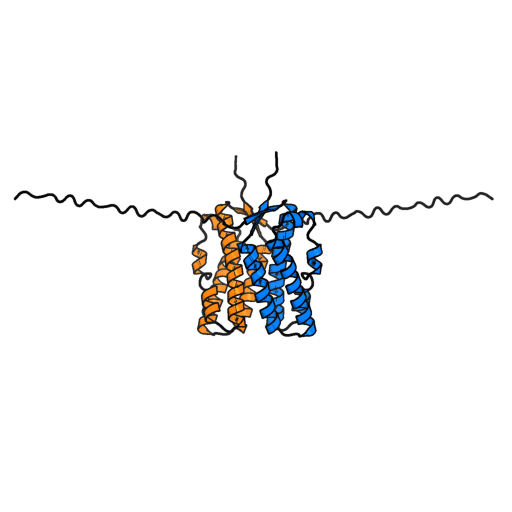ET B 1 128 ? -5.093 -3.493 -7.697 1 98.54 128 MET B N 1
ATOM 2159 C CA . MET B 1 128 ? -4 -2.658 -7.207 1 98.54 128 MET B CA 1
ATOM 2160 C C . MET B 1 128 ? -3.733 -1.497 -8.159 1 98.54 128 MET B C 1
ATOM 2162 O O . MET B 1 128 ? -3.161 -0.48 -7.761 1 98.54 128 MET B O 1
ATOM 2166 N N . LYS B 1 129 ? -4.191 -1.581 -9.408 1 98.07 129 LYS B N 1
ATOM 2167 C CA . LYS B 1 129 ? -4.047 -0.458 -10.33 1 98.07 129 LYS B CA 1
ATOM 2168 C C . LYS B 1 129 ? -4.911 0.723 -9.897 1 98.07 129 LYS B C 1
ATOM 2170 O O . LYS B 1 129 ? -4.55 1.879 -10.126 1 98.07 129 LYS B O 1
ATOM 2175 N N . ASN B 1 130 ? -6.049 0.431 -9.281 1 97.08 130 ASN B N 1
ATOM 2176 C CA . ASN B 1 130 ? -6.848 1.506 -8.702 1 97.08 130 ASN B CA 1
ATOM 2177 C C . ASN B 1 130 ? -6.109 2.204 -7.564 1 97.08 130 ASN B C 1
ATOM 2179 O O . ASN B 1 130 ? -6.16 3.429 -7.445 1 97.08 130 ASN B O 1
ATOM 2183 N N . CYS B 1 131 ? -5.437 1.4 -6.677 1 97.99 131 CYS B N 1
ATOM 2184 C CA . CYS B 1 131 ? -4.663 1.962 -5.576 1 97.99 131 CYS B CA 1
ATOM 2185 C C . CYS B 1 131 ? -3.587 2.909 -6.093 1 97.99 131 CYS B C 1
ATOM 2187 O O . CYS B 1 131 ? -3.464 4.038 -5.614 1 97.99 131 CYS B O 1
ATOM 2189 N N . ILE B 1 132 ? -2.881 2.488 -7.142 1 98.18 132 ILE B N 1
ATOM 2190 C CA . ILE B 1 132 ? -1.788 3.266 -7.716 1 98.18 132 ILE B CA 1
ATOM 2191 C C . ILE B 1 132 ? -2.337 4.549 -8.335 1 98.18 132 ILE B C 1
ATOM 2193 O O . ILE B 1 132 ? -1.779 5.63 -8.135 1 98.18 132 ILE B O 1
ATOM 2197 N N . ALA B 1 133 ? -3.425 4.425 -9.068 1 97.38 133 ALA B N 1
ATOM 2198 C CA . ALA B 1 133 ? -4.029 5.599 -9.692 1 97.38 133 ALA B CA 1
ATOM 2199 C C . ALA B 1 133 ? -4.43 6.633 -8.644 1 97.38 133 ALA B C 1
ATOM 2201 O O . ALA B 1 133 ? -4.163 7.826 -8.805 1 97.38 133 ALA B O 1
ATOM 2202 N N . CYS B 1 134 ? -5.002 6.245 -7.562 1 96.99 134 CYS B N 1
ATOM 2203 C CA . CYS B 1 134 ? -5.461 7.142 -6.508 1 96.99 134 CYS B CA 1
ATOM 2204 C C . CYS B 1 134 ? -4.282 7.753 -5.76 1 96.99 134 CYS B C 1
ATOM 2206 O O . CYS B 1 134 ? -4.267 8.957 -5.494 1 96.99 134 CYS B O 1
ATOM 2208 N N . HIS B 1 135 ? -3.249 6.952 -5.469 1 97.02 135 HIS B N 1
ATOM 2209 C CA . HIS B 1 135 ? -2.113 7.431 -4.691 1 97.02 135 HIS B CA 1
ATOM 2210 C C . HIS B 1 135 ? -1.212 8.332 -5.529 1 97.02 135 HIS B C 1
ATOM 2212 O O . HIS B 1 135 ? -0.463 9.147 -4.985 1 97.02 135 HIS B O 1
ATOM 2218 N N . ARG B 1 136 ? -1.371 8.236 -6.831 1 96.34 136 ARG B N 1
ATOM 2219 C CA . ARG B 1 136 ? -0.648 9.131 -7.729 1 96.34 136 ARG B CA 1
ATOM 2220 C C . ARG B 1 136 ? -1.376 10.463 -7.878 1 96.34 136 ARG B C 1
ATOM 2222 O O . ARG B 1 136 ? -0.755 11.486 -8.171 1 96.34 136 ARG B O 1
ATOM 2229 N N . ALA B 1 137 ? -2.618 10.404 -7.639 1 96.44 137 ALA B N 1
ATOM 2230 C CA . ALA B 1 137 ? -3.43 11.561 -8.005 1 96.44 137 ALA B CA 1
ATOM 2231 C C . ALA B 1 137 ? -3.691 12.453 -6.795 1 96.44 137 ALA B C 1
ATOM 2233 O O . ALA B 1 137 ? -3.817 13.672 -6.93 1 96.44 137 ALA B O 1
ATOM 2234 N N . TYR B 1 138 ? -3.718 11.776 -5.573 1 96.55 138 TYR B N 1
ATOM 2235 C CA . TYR B 1 138 ? -4.265 12.549 -4.465 1 96.55 138 TYR B CA 1
ATOM 2236 C C . TYR B 1 138 ? -3.371 12.446 -3.234 1 96.55 138 TYR B C 1
ATOM 2238 O O . TYR B 1 138 ? -2.722 11.421 -3.015 1 96.55 138 TYR B O 1
ATOM 2246 N N . ARG B 1 139 ? -3.325 13.409 -2.464 1 96.04 139 ARG B N 1
ATOM 2247 C CA . ARG B 1 139 ? -2.79 13.417 -1.106 1 96.04 139 ARG B CA 1
ATOM 2248 C C . ARG B 1 139 ? -3.81 13.976 -0.119 1 96.04 139 ARG B C 1
ATOM 2250 O O . ARG B 1 139 ? -4.58 14.877 -0.458 1 96.04 139 ARG B O 1
ATOM 2257 N N . LEU B 1 140 ? -3.833 13.453 1.064 1 94.82 140 LEU B N 1
ATOM 2258 C CA . LEU B 1 140 ? -4.761 13.895 2.1 1 94.82 140 LEU B CA 1
ATOM 2259 C C . LEU B 1 140 ? -4.101 14.914 3.022 1 94.82 140 LEU B C 1
ATOM 2261 O O . LEU B 1 140 ? -3.032 14.653 3.579 1 94.82 140 LEU B O 1
ATOM 2265 N N . GLU B 1 141 ? -4.781 16.042 3.112 1 93.39 141 GLU B N 1
ATOM 2266 C CA . GLU B 1 141 ? -4.31 17.128 3.966 1 93.39 141 GLU B CA 1
ATOM 2267 C C . GLU B 1 141 ? -5.36 17.508 5.006 1 93.39 141 GLU B C 1
ATOM 2269 O O . GLU B 1 141 ? -6.561 17.411 4.747 1 93.39 141 GLU B O 1
ATOM 2274 N N . VAL B 1 142 ? -4.845 17.901 6.133 1 90.93 142 VAL B N 1
ATOM 2275 C CA . VAL B 1 142 ? -5.771 18.417 7.136 1 90.93 142 VAL B CA 1
ATOM 2276 C C . VAL B 1 142 ? -6.11 19.873 6.825 1 90.93 142 VAL B C 1
ATOM 2278 O O . VAL B 1 142 ? -5.214 20.698 6.63 1 90.93 142 VAL B O 1
ATOM 2281 N N . ALA B 1 143 ? -7.387 20.129 6.787 1 87.74 143 ALA B N 1
ATOM 2282 C CA . ALA B 1 143 ? -7.846 21.492 6.534 1 87.74 143 ALA B CA 1
ATOM 2283 C C . ALA B 1 143 ? -7.395 22.437 7.643 1 87.74 143 ALA B C 1
ATOM 2285 O O . ALA B 1 143 ? -7.427 22.08 8.823 1 87.74 143 ALA B O 1
ATOM 2286 N N . PRO B 1 144 ? -6.844 23.562 7.14 1 82.07 144 PRO B N 1
ATOM 2287 C CA . PRO B 1 144 ? -6.474 24.542 8.164 1 82.07 144 PRO B CA 1
ATOM 2288 C C . PRO B 1 144 ? -7.667 25.005 8.997 1 82.07 144 PRO B C 1
ATOM 2290 O O . PRO B 1 144 ? -8.789 25.075 8.489 1 82.07 144 PRO B O 1
ATOM 2293 N N . LYS B 1 145 ? -7.514 25.085 10.274 1 74.88 145 LYS B N 1
ATOM 2294 C CA . LYS B 1 145 ? -8.567 25.624 11.13 1 74.88 145 LYS B CA 1
ATOM 2295 C C . LYS B 1 145 ? -8.821 27.097 10.827 1 74.88 145 LYS B C 1
ATOM 2297 O O . LYS B 1 145 ? -7.879 27.871 10.645 1 74.88 145 LYS B O 1
ATOM 2302 N N . LEU B 1 146 ? -9.957 27.482 10.319 1 62.1 146 LEU B N 1
ATOM 2303 C CA . LEU B 1 146 ? -10.291 28.891 10.144 1 62.1 146 LEU B CA 1
ATOM 2304 C C . LEU B 1 146 ? -10.223 29.635 11.473 1 62.1 146 LEU B C 1
ATOM 2306 O O . LEU B 1 146 ? -10.617 29.098 12.511 1 62.1 146 LEU B O 1
ATOM 2310 N N . PRO B 1 147 ? -9.606 30.89 11.509 1 57.13 147 PRO B N 1
ATOM 2311 C CA . PRO B 1 147 ? -9.598 31.722 12.714 1 57.13 147 PRO B CA 1
ATOM 2312 C C . PRO B 1 147 ? -10.999 31.976 13.266 1 57.13 147 PRO B C 1
ATOM 2314 O O . PRO B 1 147 ? -11.973 31.976 12.51 1 57.13 147 PRO B O 1
#

InterPro domains:
  IPR010980 Cytochrome c/b562 [SSF47175] (36-141)

Foldseek 3Di:
DPPPPPPPPPPPPPPPPPPVPVPPLPAAEQADAPVLVVVVVVVVVLVVVLLVQLLVCLVVLVLVSNLVSLVCQAQVVVVPRDPVSVVRDDPLCVVLRNVLRNLSNVLNVCSVPVSHSVVSVVSSVVSVVSVVVNVSHYDYDYDDDDD/DPPPPPPPPPPPPPPPPPPVPPPPLPAAEQADAPVLVVVVVVVVVLVVVLLVQLLVCLVVLPLVSNLVSLVCQAQVVVVPRDPVSVVRDDPLCVVLNNVLRNLSNVLNVCSVPVSHSVVSVVSSVVSVVSVVVNVSHYDYDYDDDDD

Sequence (294 aa):
MKQSIYVVLCFLLLVPTSQALAEQDERQPIYLTEQERAVVLAEMRNFLEVVQQIMQGAITEDMQQVENAARPVGLAAMQGMSQELQKKLPDPFLSMGPQTHRNFQMIADDARDLGDPALTLEQLNKNMKNCIACHRAYRLEVAPKLPMKQSIYVVLCFLLLVPTSQALAEQDERQPIYLTEQERAVVLAEMRNFLEVVQQIMQGAITEDMQQVENAARPVGLAAMQGMSQELQKKLPDPFLSMGPQTHRNFQMIADDARDLGDPALTLEQLNKNMKNCIACHRAYRLEVAPKLP